Protein AF-A0A2C6LGJ3-F1 (afdb_monomer)

Foldseek 3Di:
DVVCLVVVLVLCLVVFWQKEFQQVDPPPHHDDPPYDDRHWLDWDDDQFKIKTWGMKGQRSQKDWDDKDKDKDWDDDDDPPPDDDPDPDDRPTKIKIKIKIKTWRFDMWIFMWMFTNHDPVNVPPPDGHTPDTDGRFWDDGGKMKIWIKMWIKDLDDDPVCVVVVVV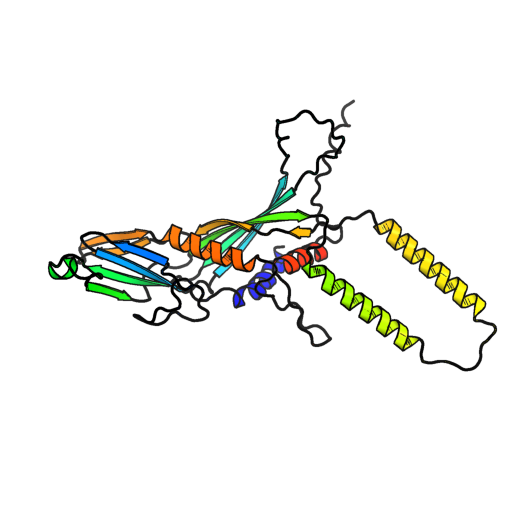VVVVVVVVVVVVVPPDDDDDPDCVVVVVVVVVVVVVVVVVVVVVVVPQRAIFTDDIATPFMFIDWTWGWDDDVVPDTDGPDTSRVSVRVRVRVSVRQQQDFPDFFGQDDPPDDRDGDTGRPRRVVSVVQCVVPVVHDDSDDPPVPPPDDDD

Organism: NCBI:txid483139

Mean predicted aligned error: 11.77 Å

pLDDT: mean 77.58, std 16.29, range [39.28, 97.62]

Structure (mmCIF, N/CA/C/O backbone):
data_AF-A0A2C6LGJ3-F1
#
_entry.id   AF-A0A2C6LGJ3-F1
#
loop_
_atom_site.group_PDB
_atom_site.id
_atom_site.type_symbol
_atom_site.label_atom_id
_atom_site.label_alt_id
_atom_site.label_comp_id
_atom_site.label_asym_id
_atom_site.label_entity_id
_atom_site.label_seq_id
_atom_site.pdbx_PDB_ins_code
_atom_site.Cartn_x
_atom_site.Cartn_y
_atom_site.Cartn_z
_atom_site.occupancy
_atom_site.B_iso_or_equiv
_atom_site.auth_seq_id
_atom_site.auth_comp_id
_atom_site.auth_asym_id
_atom_site.auth_atom_id
_atom_site.pdbx_PDB_model_num
ATOM 1 N N . ILE A 1 1 ? -9.118 -12.448 17.180 1.00 56.81 1 ILE A N 1
ATOM 2 C CA . ILE A 1 1 ? -8.925 -11.805 15.853 1.00 56.81 1 ILE A CA 1
ATOM 3 C C . ILE A 1 1 ? -8.753 -12.834 14.743 1.00 56.81 1 ILE A C 1
ATOM 5 O O . ILE A 1 1 ? -9.469 -12.711 13.763 1.00 56.81 1 ILE A O 1
ATOM 9 N N . GLN A 1 2 ? -7.929 -13.878 14.912 1.00 58.16 2 GLN A N 1
ATOM 10 C CA . GLN A 1 2 ? -7.774 -14.954 13.910 1.00 58.16 2 GLN A CA 1
ATOM 11 C C . GLN A 1 2 ? -9.106 -15.522 13.379 1.00 58.16 2 GLN A C 1
ATOM 13 O O . GLN A 1 2 ? -9.223 -15.780 12.191 1.00 58.16 2 GLN A O 1
ATOM 18 N N . HIS A 1 3 ? -10.144 -15.630 14.217 1.00 68.94 3 HIS A N 1
ATOM 19 C CA . HIS A 1 3 ? -11.462 -16.116 13.787 1.00 68.94 3 HIS A CA 1
ATOM 20 C C . HIS A 1 3 ? -12.190 -15.204 12.774 1.00 68.94 3 HIS A C 1
ATOM 22 O O . HIS A 1 3 ? -12.979 -15.691 11.975 1.00 68.94 3 HIS A O 1
ATOM 28 N N . TYR A 1 4 ? -11.905 -13.897 12.767 1.00 69.81 4 TYR A N 1
ATOM 29 C CA . TYR A 1 4 ? -12.535 -12.918 11.864 1.00 69.81 4 TYR A CA 1
ATOM 30 C C . TYR A 1 4 ? -11.705 -12.645 10.618 1.00 69.81 4 TYR A C 1
ATOM 32 O O . TYR A 1 4 ? -12.103 -11.840 9.779 1.00 69.81 4 TYR A O 1
ATOM 40 N N . TYR A 1 5 ? -10.555 -13.306 10.500 1.00 70.62 5 TYR A N 1
ATOM 41 C CA . TYR A 1 5 ? -9.647 -13.121 9.388 1.00 70.62 5 TYR A CA 1
ATOM 42 C C . TYR A 1 5 ? -10.342 -13.296 8.018 1.00 70.62 5 TYR A C 1
ATOM 44 O O . TYR A 1 5 ? -10.258 -12.375 7.203 1.00 70.62 5 TYR A O 1
ATOM 52 N N . PRO A 1 6 ? -11.133 -14.365 7.778 1.00 75.19 6 PRO A N 1
ATOM 53 C CA . PRO A 1 6 ? -11.832 -14.531 6.502 1.00 75.19 6 PRO A CA 1
ATOM 54 C C . PRO A 1 6 ? -12.851 -13.420 6.221 1.00 75.19 6 PRO A C 1
ATOM 56 O O . PRO A 1 6 ? -13.012 -13.001 5.078 1.00 75.19 6 PRO A O 1
ATOM 59 N N . THR A 1 7 ? -13.527 -12.918 7.258 1.00 76.25 7 THR A N 1
ATOM 60 C CA . THR A 1 7 ? -14.516 -11.838 7.136 1.00 76.25 7 THR A CA 1
ATOM 61 C C . THR A 1 7 ? -13.848 -10.512 6.792 1.00 76.25 7 THR A C 1
ATOM 63 O O . THR A 1 7 ? -14.307 -9.817 5.891 1.00 76.25 7 THR A O 1
ATOM 66 N N . ILE A 1 8 ? -12.744 -10.179 7.469 1.00 76.19 8 ILE A N 1
ATOM 67 C CA . ILE A 1 8 ? -11.961 -8.965 7.201 1.00 76.19 8 ILE A CA 1
ATOM 68 C C . ILE A 1 8 ? -11.386 -9.022 5.785 1.00 76.19 8 ILE A C 1
ATOM 70 O O . ILE A 1 8 ? -11.541 -8.070 5.028 1.00 76.19 8 ILE A O 1
ATOM 74 N N . SER A 1 9 ? -10.784 -10.151 5.405 1.00 77.81 9 SER A N 1
ATOM 75 C CA . SER A 1 9 ? -10.235 -10.355 4.063 1.00 77.81 9 SER A CA 1
ATOM 76 C C . SER A 1 9 ? -11.311 -10.177 2.984 1.00 77.81 9 SER A C 1
ATOM 78 O O . SER A 1 9 ? -11.149 -9.367 2.072 1.00 77.81 9 SER A O 1
ATOM 80 N N . ARG A 1 10 ? -12.481 -10.814 3.150 1.00 80.75 10 ARG A N 1
ATOM 81 C CA . ARG A 1 10 ? -13.617 -10.672 2.224 1.00 80.75 10 ARG A CA 1
ATOM 82 C C . ARG A 1 10 ? -14.138 -9.238 2.136 1.00 80.75 10 ARG A C 1
ATOM 84 O O . ARG A 1 10 ? -14.479 -8.798 1.046 1.00 80.75 10 ARG A O 1
ATOM 91 N N . ALA A 1 11 ? -14.207 -8.524 3.257 1.00 78.25 11 ALA A N 1
ATOM 92 C CA . ALA A 1 11 ? -14.681 -7.143 3.296 1.00 78.25 11 ALA A CA 1
ATOM 93 C C . ALA A 1 11 ? -13.694 -6.160 2.644 1.00 78.25 11 ALA A C 1
ATOM 95 O O . ALA A 1 11 ? -14.108 -5.189 2.013 1.00 78.25 11 ALA A O 1
ATOM 96 N N . LEU A 1 12 ? -12.389 -6.410 2.778 1.00 81.56 12 LEU A N 1
ATOM 97 C CA . LEU A 1 12 ? -11.344 -5.556 2.216 1.00 81.56 12 LEU A CA 1
ATOM 98 C C . LEU A 1 12 ? -11.078 -5.841 0.737 1.00 81.56 12 LEU A C 1
ATOM 100 O O . LEU A 1 12 ? -10.728 -4.921 0.006 1.00 81.56 12 LEU A O 1
ATOM 104 N N . HIS A 1 13 ? -11.256 -7.077 0.273 1.00 84.12 13 HIS A N 1
ATOM 105 C CA . HIS A 1 13 ? -10.888 -7.476 -1.086 1.00 84.12 13 HIS A CA 1
ATOM 106 C C . HIS A 1 13 ? -11.511 -6.603 -2.203 1.00 84.12 13 HIS A C 1
ATOM 108 O O . HIS A 1 13 ? -10.757 -6.162 -3.072 1.00 84.12 13 HIS A O 1
ATOM 114 N N . PRO A 1 14 ? -12.810 -6.222 -2.168 1.00 84.38 14 PRO A N 1
ATOM 115 C CA . PRO A 1 14 ? -13.407 -5.314 -3.159 1.00 84.38 14 PRO A CA 1
ATOM 116 C C . PRO A 1 14 ? -12.823 -3.897 -3.141 1.00 84.38 14 PRO A C 1
ATOM 118 O O . PRO A 1 14 ? -12.970 -3.135 -4.097 1.00 84.38 14 PRO A O 1
ATOM 121 N N . LEU A 1 15 ? -12.194 -3.516 -2.030 1.00 85.00 15 LEU A N 1
ATOM 122 C CA . LEU A 1 15 ? -11.598 -2.206 -1.850 1.00 85.00 15 LEU A CA 1
ATOM 123 C C . LEU A 1 15 ? -10.192 -2.146 -2.458 1.00 85.00 15 LEU A C 1
ATOM 125 O O . LEU A 1 15 ? -9.755 -1.067 -2.850 1.00 85.00 15 LEU A O 1
ATOM 129 N N . ILE A 1 16 ? -9.493 -3.268 -2.608 1.00 90.50 16 ILE A N 1
ATOM 130 C CA . ILE A 1 16 ? -8.136 -3.292 -3.157 1.00 90.50 16 ILE A CA 1
ATOM 131 C C . ILE A 1 16 ? -8.198 -3.091 -4.683 1.00 90.50 16 ILE A C 1
ATOM 133 O O . ILE A 1 16 ? -8.895 -3.834 -5.376 1.00 90.50 16 ILE A O 1
ATOM 137 N N . PRO A 1 17 ? -7.505 -2.085 -5.251 1.00 93.62 17 PRO A N 1
ATOM 138 C CA . PRO A 1 17 ? -7.504 -1.869 -6.687 1.00 93.62 17 PRO A CA 1
ATOM 139 C C . PRO A 1 17 ? -6.792 -3.024 -7.389 1.00 93.62 17 PRO A C 1
ATOM 141 O O . PRO A 1 17 ? -5.863 -3.616 -6.847 1.00 93.62 17 PRO A O 1
ATOM 144 N N . ALA A 1 18 ? -7.176 -3.303 -8.631 1.00 95.50 18 ALA A N 1
ATOM 145 C CA . ALA A 1 18 ? -6.412 -4.216 -9.472 1.00 95.50 18 ALA A CA 1
ATOM 146 C C . ALA A 1 18 ? -5.032 -3.631 -9.800 1.00 95.50 18 ALA A C 1
ATOM 148 O O . ALA A 1 18 ? -4.038 -4.355 -9.797 1.00 95.50 18 ALA A O 1
ATOM 149 N N .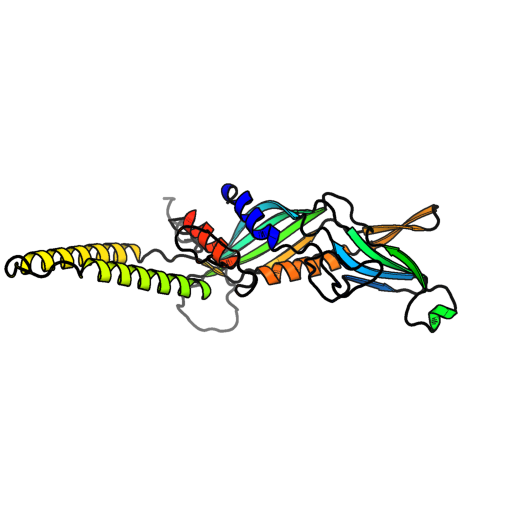 THR A 1 19 ? -4.978 -2.317 -10.043 1.00 96.31 19 THR A N 1
ATOM 150 C CA . THR A 1 19 ? -3.792 -1.631 -10.569 1.00 96.31 19 THR A CA 1
ATOM 151 C C . THR A 1 19 ? -3.508 -0.334 -9.814 1.00 96.31 19 THR A C 1
ATOM 153 O O . THR A 1 19 ? -4.434 0.397 -9.451 1.00 96.31 19 THR A O 1
ATOM 156 N N . ILE A 1 20 ? -2.230 -0.012 -9.614 1.00 95.75 20 ILE A N 1
ATOM 157 C CA . ILE A 1 20 ? -1.772 1.279 -9.079 1.00 95.75 20 ILE A CA 1
ATOM 158 C C . ILE A 1 20 ? -0.710 1.909 -9.992 1.00 95.75 20 ILE A C 1
ATOM 160 O O . ILE A 1 20 ? 0.056 1.193 -10.635 1.00 95.75 20 ILE A O 1
ATOM 164 N N . GLY A 1 21 ? -0.640 3.241 -10.025 1.00 95.56 21 GLY A N 1
ATOM 165 C CA . GLY A 1 21 ? 0.318 3.996 -10.848 1.00 95.56 21 GLY A CA 1
ATOM 166 C C . GLY A 1 21 ? -0.382 4.988 -11.768 1.00 95.56 21 GLY A C 1
ATOM 167 O O . GLY A 1 21 ? -1.341 5.631 -11.346 1.00 95.56 21 GLY A O 1
ATOM 168 N N . ASP A 1 22 ? 0.086 5.119 -13.005 1.00 96.69 22 ASP A N 1
ATOM 169 C CA . ASP A 1 22 ? -0.520 5.986 -14.012 1.00 96.69 22 ASP A CA 1
ATOM 170 C C . ASP A 1 22 ? -1.747 5.316 -14.644 1.00 96.69 22 ASP A C 1
ATOM 172 O O . ASP A 1 22 ? -1.648 4.573 -15.623 1.00 96.69 22 ASP A O 1
ATOM 176 N N . CYS A 1 23 ? -2.926 5.607 -14.091 1.00 96.50 23 CYS A N 1
ATOM 177 C CA . CYS A 1 23 ? -4.196 5.104 -14.611 1.00 96.50 23 CYS A CA 1
ATOM 178 C C . CYS A 1 23 ? -4.686 5.809 -15.880 1.00 96.50 23 CYS A C 1
ATOM 180 O O . CYS A 1 23 ? -5.723 5.425 -16.424 1.00 96.50 23 CYS A O 1
ATOM 182 N N . THR A 1 24 ? -3.983 6.850 -16.330 1.00 96.69 24 THR A N 1
ATOM 183 C CA . THR A 1 24 ? -4.296 7.585 -17.562 1.00 96.69 24 THR A CA 1
ATOM 184 C C . THR A 1 24 ? -3.513 7.066 -18.764 1.00 96.69 24 THR A C 1
ATOM 186 O O . THR A 1 24 ? -3.825 7.417 -19.903 1.00 96.69 24 THR A O 1
ATOM 189 N N . SER A 1 25 ? -2.540 6.188 -18.516 1.00 94.38 25 SER A N 1
ATOM 190 C CA . SER A 1 25 ? -1.757 5.535 -19.550 1.00 94.38 25 SER A CA 1
ATOM 191 C C . SER A 1 25 ? -2.640 4.737 -20.514 1.00 94.38 25 SER A C 1
ATOM 193 O O . SER A 1 25 ? -3.531 3.991 -20.105 1.00 94.38 25 SER A O 1
ATOM 195 N N . THR A 1 26 ? -2.380 4.892 -21.811 1.00 93.75 26 THR A N 1
ATOM 196 C CA . THR A 1 26 ? -3.063 4.159 -22.891 1.00 93.75 26 THR A CA 1
ATOM 197 C C . THR A 1 26 ? -2.134 3.203 -23.636 1.00 93.75 26 THR A C 1
ATOM 199 O O . THR A 1 26 ? -2.607 2.424 -24.458 1.00 93.75 26 THR A O 1
ATOM 202 N N . GLU A 1 27 ? -0.835 3.232 -23.329 1.00 90.06 27 GLU A N 1
ATOM 203 C CA . GLU A 1 27 ? 0.204 2.489 -24.036 1.00 90.06 27 GLU A CA 1
ATOM 204 C C . GLU A 1 27 ? 1.053 1.641 -23.072 1.00 90.06 27 GLU A C 1
ATOM 206 O O . GLU A 1 27 ? 1.392 2.111 -21.980 1.00 90.06 27 GLU A O 1
ATOM 211 N N . PRO A 1 28 ? 1.455 0.423 -23.479 1.00 90.38 28 PRO A N 1
ATOM 212 C CA . PRO A 1 28 ? 1.074 -0.246 -24.727 1.00 90.38 28 PRO A CA 1
ATOM 213 C C . PRO A 1 28 ? -0.361 -0.798 -24.659 1.00 90.38 28 PRO A C 1
ATOM 215 O O . PRO A 1 28 ? -0.979 -1.041 -25.690 1.00 90.38 28 PRO A O 1
ATOM 218 N N . GLU A 1 29 ? -0.911 -0.923 -23.449 1.00 95.31 29 GLU A N 1
ATOM 219 C CA . GLU A 1 29 ? -2.305 -1.259 -23.170 1.00 95.31 29 GLU A CA 1
ATOM 220 C C . GLU A 1 29 ? -2.785 -0.452 -21.949 1.00 95.31 29 GLU A C 1
ATOM 222 O O . GLU A 1 29 ? -1.974 -0.102 -21.082 1.00 95.31 29 GLU A O 1
ATOM 227 N N . PRO A 1 30 ? -4.091 -0.149 -21.841 1.00 96.44 30 PRO A N 1
ATOM 228 C CA . PRO A 1 30 ? -4.624 0.564 -20.688 1.00 96.44 30 PRO A CA 1
ATOM 229 C C . PRO A 1 30 ? -4.577 -0.298 -19.410 1.00 96.44 30 PRO A C 1
ATOM 231 O O . PRO A 1 30 ? -4.805 -1.509 -19.470 1.00 96.44 30 PRO A O 1
ATOM 234 N N . PRO A 1 31 ? -4.362 0.314 -18.232 1.00 96.81 31 PRO A N 1
ATOM 235 C CA . PRO A 1 31 ? -4.269 -0.409 -16.970 1.00 96.81 31 PRO A CA 1
ATOM 236 C C . PRO A 1 31 ? -5.587 -1.113 -16.599 1.00 96.81 31 PRO A C 1
ATOM 238 O O . PRO A 1 31 ? -6.662 -0.502 -16.697 1.00 96.81 31 PRO A O 1
ATOM 241 N N . PRO A 1 32 ? -5.539 -2.362 -16.091 1.00 96.06 32 PRO A N 1
ATOM 242 C CA . PRO A 1 32 ? -6.727 -3.068 -15.618 1.00 96.06 32 PRO A CA 1
ATOM 243 C C . PRO A 1 32 ? -7.467 -2.303 -14.513 1.00 96.06 32 PRO A C 1
ATOM 245 O O . PRO A 1 32 ? -6.855 -1.748 -13.596 1.00 96.06 32 PRO A O 1
ATOM 248 N N . LYS A 1 33 ? -8.803 -2.291 -14.578 1.00 95.44 33 LYS A N 1
ATOM 249 C CA . LYS A 1 33 ? -9.670 -1.638 -13.584 1.00 95.44 33 LYS A CA 1
ATOM 250 C C . LYS A 1 33 ? -10.049 -2.604 -12.446 1.00 95.44 33 LYS A C 1
ATOM 252 O O . LYS A 1 33 ? -10.174 -3.796 -12.709 1.00 95.44 33 LYS A O 1
ATOM 257 N N . PRO A 1 34 ? -10.325 -2.109 -11.222 1.00 94.62 34 PRO A N 1
ATOM 258 C CA . PRO A 1 34 ? -10.205 -0.715 -10.782 1.00 94.62 34 PRO A CA 1
ATOM 259 C C . PRO A 1 34 ? -8.737 -0.278 -10.651 1.00 94.62 34 PRO A C 1
ATOM 261 O O . PRO A 1 34 ? -7.929 -0.986 -10.060 1.00 94.62 34 PRO A O 1
ATOM 264 N N . CYS A 1 35 ? -8.405 0.896 -11.195 1.00 95.19 35 CYS A N 1
ATOM 265 C CA . CYS A 1 35 ? -7.057 1.466 -11.160 1.00 95.19 35 CYS A CA 1
ATOM 266 C C . CYS A 1 35 ? -7.021 2.699 -10.245 1.00 95.19 35 CYS A C 1
ATOM 268 O O . CYS A 1 35 ? -7.977 3.483 -10.235 1.00 95.19 35 CYS A O 1
ATOM 270 N N . LYS A 1 36 ? -5.938 2.880 -9.477 1.00 94.62 36 LYS A N 1
ATOM 271 C CA . LYS A 1 36 ? -5.740 4.049 -8.608 1.00 94.62 36 LYS A CA 1
ATOM 272 C C . LYS A 1 36 ? -4.391 4.753 -8.827 1.00 94.62 36 LYS A C 1
ATOM 274 O O . LYS A 1 36 ? -3.334 4.150 -8.676 1.00 94.62 36 LYS A O 1
ATOM 279 N N . GLY A 1 37 ? -4.454 6.064 -9.060 1.00 93.81 37 GLY A N 1
ATOM 280 C CA . GLY A 1 37 ? -3.293 6.944 -9.234 1.00 93.81 37 GLY A CA 1
ATOM 281 C C . GLY A 1 37 ? -3.287 7.609 -10.612 1.00 93.81 37 GLY A C 1
ATOM 282 O O . GLY A 1 37 ? -4.017 7.186 -11.501 1.00 93.81 37 GLY A O 1
ATOM 283 N N . ASN A 1 38 ? -2.487 8.663 -10.773 1.00 94.44 38 ASN A N 1
ATOM 284 C CA . ASN A 1 38 ? -2.350 9.398 -12.040 1.00 94.44 38 ASN A CA 1
ATOM 285 C C . ASN A 1 38 ? -0.880 9.625 -12.432 1.00 94.44 38 ASN A C 1
ATOM 287 O O . ASN A 1 38 ? -0.607 10.281 -13.428 1.00 94.44 38 ASN A O 1
ATOM 291 N N . ASP A 1 39 ? 0.056 9.115 -11.632 1.00 94.81 39 ASP A N 1
ATOM 292 C CA . ASP A 1 39 ? 1.487 9.375 -11.781 1.00 94.81 39 ASP A CA 1
ATOM 293 C C . ASP A 1 39 ? 2.205 8.061 -12.048 1.00 94.81 39 ASP A C 1
ATOM 295 O O . ASP A 1 39 ? 1.855 7.032 -11.458 1.00 94.81 39 ASP A O 1
ATOM 299 N N . ILE A 1 40 ? 3.234 8.116 -12.891 1.00 94.88 40 ILE A N 1
ATOM 300 C CA . ILE A 1 40 ? 4.122 6.982 -13.144 1.00 94.88 40 ILE A CA 1
ATOM 301 C C . ILE A 1 40 ? 4.772 6.493 -11.843 1.00 94.88 40 ILE A C 1
ATOM 303 O O . ILE A 1 40 ? 5.100 7.283 -10.957 1.00 94.88 40 ILE A O 1
ATOM 307 N N . LEU A 1 41 ? 4.976 5.181 -11.730 1.00 94.00 41 LEU A N 1
ATOM 308 C CA . LEU A 1 41 ? 5.578 4.570 -10.542 1.00 94.00 41 LEU A CA 1
ATOM 309 C C . LEU A 1 41 ? 7.068 4.882 -10.437 1.00 94.00 41 LEU A C 1
ATOM 311 O O . LEU A 1 41 ? 7.588 5.149 -9.355 1.00 94.00 41 LEU A O 1
ATOM 315 N N . TYR A 1 42 ? 7.768 4.815 -11.563 1.00 94.69 42 TYR A N 1
ATOM 316 C CA . TYR A 1 42 ? 9.212 4.965 -11.593 1.00 94.69 42 TYR A CA 1
ATOM 317 C C . TYR A 1 42 ? 9.656 5.540 -12.928 1.00 94.69 42 TYR A C 1
ATOM 319 O O . TYR A 1 42 ? 9.152 5.156 -13.983 1.00 94.69 42 TYR A O 1
ATOM 327 N N . HIS A 1 43 ? 10.640 6.429 -12.875 1.00 94.25 43 HIS A N 1
ATOM 328 C CA . HIS A 1 43 ? 11.305 6.947 -14.054 1.00 94.25 43 HIS A CA 1
ATOM 329 C C . HIS A 1 43 ? 12.785 7.123 -13.770 1.00 94.25 43 HIS A C 1
ATOM 331 O O . HIS A 1 43 ? 13.177 7.777 -12.803 1.00 94.25 43 HIS A O 1
ATOM 337 N N . TYR A 1 44 ? 13.600 6.561 -14.645 1.00 91.94 44 TYR A N 1
ATOM 338 C CA . TYR A 1 44 ? 15.036 6.728 -14.628 1.00 91.94 44 TYR A CA 1
ATOM 339 C C . TYR A 1 44 ? 15.529 6.978 -16.041 1.00 91.94 44 TYR A C 1
ATOM 341 O O . TYR A 1 44 ? 15.105 6.324 -16.989 1.00 91.94 44 TYR A O 1
ATOM 349 N N . ARG A 1 45 ? 16.457 7.917 -16.182 1.00 90.12 45 ARG A N 1
ATOM 350 C CA . ARG A 1 45 ? 17.071 8.242 -17.462 1.00 90.12 45 ARG A CA 1
ATOM 351 C C . ARG A 1 45 ? 18.543 8.531 -17.261 1.00 90.12 45 ARG A C 1
ATOM 353 O O . ARG A 1 45 ? 18.921 9.294 -16.375 1.00 90.12 45 ARG A O 1
ATOM 360 N N . ASN A 1 46 ? 19.365 7.954 -18.123 1.00 87.38 46 ASN A N 1
ATOM 361 C CA . ASN A 1 46 ? 20.766 8.314 -18.262 1.00 87.38 46 ASN A CA 1
ATOM 362 C C . ASN A 1 46 ? 21.107 8.534 -19.744 1.00 87.38 46 ASN A C 1
ATOM 364 O O . ASN A 1 46 ? 20.226 8.663 -20.591 1.00 87.38 46 ASN A O 1
ATOM 368 N N . PHE A 1 47 ? 22.400 8.627 -20.055 1.00 84.75 47 PHE A N 1
ATOM 369 C CA . PHE A 1 47 ? 22.866 8.860 -21.422 1.00 84.75 47 PHE A CA 1
ATOM 370 C C . PHE A 1 47 ? 22.593 7.686 -22.379 1.00 84.75 47 PHE A C 1
ATOM 372 O O . PHE A 1 47 ? 22.516 7.875 -23.587 1.00 84.75 47 PHE A O 1
ATOM 379 N N . TYR A 1 48 ? 22.454 6.470 -21.856 1.00 85.56 48 TYR A N 1
ATOM 380 C CA . TYR A 1 48 ? 22.346 5.245 -22.644 1.00 85.56 48 TYR A CA 1
ATOM 381 C C . TYR A 1 48 ? 20.901 4.781 -22.800 1.00 85.56 48 TYR A C 1
ATOM 383 O O . TYR A 1 48 ? 20.519 4.326 -23.879 1.00 85.56 48 TYR A O 1
ATOM 391 N N . TYR A 1 49 ? 20.100 4.897 -21.742 1.00 87.94 49 TYR A N 1
ATOM 392 C CA . TYR A 1 49 ? 18.736 4.393 -21.715 1.00 87.94 49 TYR A CA 1
ATOM 393 C C . TYR A 1 49 ? 17.812 5.203 -20.799 1.00 87.94 49 TYR A C 1
ATOM 395 O O . TYR A 1 49 ? 18.237 5.966 -19.927 1.00 87.94 49 TYR A O 1
ATOM 403 N N . GLU A 1 50 ? 16.522 4.986 -21.010 1.00 91.25 50 GLU A N 1
ATOM 404 C CA . GLU A 1 50 ? 15.407 5.497 -20.224 1.00 91.25 50 GLU A CA 1
ATOM 405 C C . GLU A 1 50 ? 14.553 4.301 -19.790 1.00 91.25 50 GLU A C 1
ATOM 407 O O . GLU A 1 50 ? 14.248 3.445 -20.611 1.00 91.25 50 GLU A O 1
ATOM 412 N N . ALA A 1 51 ? 14.172 4.219 -18.520 1.00 92.06 51 ALA A N 1
ATOM 413 C CA . ALA A 1 51 ? 13.282 3.196 -17.984 1.00 92.06 51 ALA A CA 1
ATOM 414 C C . ALA A 1 51 ? 12.108 3.883 -17.281 1.00 92.06 51 ALA A C 1
ATOM 416 O O . ALA A 1 51 ? 12.307 4.658 -16.347 1.00 92.06 51 ALA A O 1
ATOM 417 N N . THR A 1 52 ? 10.887 3.606 -17.731 1.00 94.31 52 THR A N 1
ATOM 418 C CA . THR A 1 52 ? 9.658 4.198 -17.193 1.00 94.31 52 THR A CA 1
ATOM 419 C C . THR A 1 52 ? 8.676 3.100 -16.822 1.00 94.31 52 THR A C 1
ATOM 421 O O . THR A 1 52 ? 8.107 2.454 -17.701 1.00 94.31 52 THR A O 1
ATOM 424 N N . ALA A 1 53 ? 8.457 2.901 -15.524 1.00 94.94 53 ALA A N 1
ATOM 425 C CA . ALA A 1 53 ? 7.410 2.025 -15.020 1.00 94.94 53 ALA A CA 1
ATOM 426 C C . ALA A 1 53 ? 6.132 2.844 -14.817 1.00 94.94 53 ALA A C 1
ATOM 428 O O . ALA A 1 53 ? 6.089 3.755 -13.987 1.00 94.94 53 ALA A O 1
ATOM 429 N N . ARG A 1 54 ? 5.096 2.540 -15.597 1.00 95.94 54 ARG A N 1
ATOM 430 C CA . ARG A 1 54 ? 3.860 3.332 -15.631 1.00 95.94 54 ARG A CA 1
ATOM 431 C C . ARG A 1 54 ? 2.926 2.939 -14.498 1.00 95.94 54 ARG A C 1
ATOM 433 O O . ARG A 1 54 ? 2.528 3.779 -13.698 1.00 95.94 54 ARG A O 1
ATOM 440 N N . TRP A 1 55 ? 2.613 1.654 -14.412 1.00 96.69 55 TRP A N 1
ATOM 441 C CA . TRP A 1 55 ? 1.681 1.091 -13.444 1.00 96.69 55 TRP A CA 1
ATOM 442 C C . TRP A 1 55 ? 2.026 -0.370 -13.152 1.00 96.69 55 TRP A C 1
ATOM 444 O O . TRP A 1 55 ? 2.738 -1.011 -13.924 1.00 96.69 55 TRP A O 1
ATOM 454 N N . ILE A 1 56 ? 1.519 -0.887 -12.033 1.00 95.75 56 ILE A N 1
ATOM 455 C CA . ILE A 1 56 ? 1.658 -2.281 -11.600 1.00 95.75 56 ILE A CA 1
ATOM 456 C C . ILE A 1 56 ? 0.270 -2.843 -11.294 1.00 95.75 56 ILE A C 1
ATOM 458 O O . ILE A 1 56 ? -0.546 -2.178 -10.651 1.00 95.75 56 ILE A O 1
ATOM 462 N N . THR A 1 57 ? -0.011 -4.044 -11.786 1.00 96.12 57 THR A N 1
ATOM 463 C CA . THR A 1 57 ? -1.293 -4.740 -11.645 1.00 96.12 57 THR A CA 1
ATOM 464 C C . THR A 1 57 ? -1.133 -6.059 -10.893 1.00 96.12 57 THR A C 1
ATOM 466 O O . THR A 1 57 ? -0.018 -6.548 -10.722 1.00 96.12 57 THR A O 1
ATOM 469 N N . GLY A 1 58 ? -2.252 -6.619 -10.433 1.00 94.75 58 GLY A N 1
ATOM 470 C CA . GLY A 1 58 ? -2.298 -7.808 -9.579 1.00 94.75 58 GLY A CA 1
ATOM 471 C C . GLY A 1 58 ? -2.372 -7.487 -8.086 1.00 94.75 58 GLY A C 1
ATOM 472 O O . GLY A 1 58 ? -2.424 -8.396 -7.265 1.00 94.75 58 GLY A O 1
ATOM 473 N N . VAL A 1 59 ? -2.459 -6.206 -7.709 1.00 94.00 59 VAL A N 1
ATOM 474 C CA . VAL A 1 59 ? -2.559 -5.774 -6.302 1.00 94.00 59 VAL A CA 1
ATOM 475 C C . VAL A 1 59 ? -3.826 -6.328 -5.640 1.00 94.00 59 VAL A C 1
ATOM 477 O O . VAL A 1 59 ? -3.815 -6.667 -4.464 1.00 94.00 59 VAL A O 1
ATOM 480 N N . ASN A 1 60 ? -4.910 -6.518 -6.390 1.00 94.12 60 ASN A N 1
ATOM 481 C CA . ASN A 1 60 ? -6.126 -7.159 -5.889 1.00 94.12 60 ASN A CA 1
ATOM 482 C C . ASN A 1 60 ? -5.935 -8.637 -5.518 1.00 94.12 60 ASN A C 1
ATOM 484 O O . ASN A 1 60 ? -6.746 -9.152 -4.763 1.00 94.12 60 ASN A O 1
ATOM 488 N N . THR A 1 61 ? -4.873 -9.305 -5.977 1.00 94.06 61 THR A N 1
ATOM 489 C CA . THR A 1 61 ? -4.530 -10.686 -5.581 1.00 94.06 61 THR A CA 1
ATOM 490 C C . THR A 1 61 ? -3.822 -10.766 -4.224 1.00 94.06 61 THR A C 1
ATOM 492 O O . THR A 1 61 ? -3.193 -11.771 -3.902 1.00 94.06 61 THR A O 1
ATOM 495 N N . THR A 1 62 ? -3.891 -9.686 -3.443 1.00 92.56 62 THR A N 1
ATOM 496 C CA . THR A 1 62 ? -3.356 -9.626 -2.087 1.00 92.56 62 THR A CA 1
ATOM 497 C C . THR A 1 62 ? -4.150 -10.545 -1.164 1.00 92.56 62 THR A C 1
ATOM 499 O O . THR A 1 62 ? -5.355 -10.369 -0.982 1.00 92.56 62 THR A O 1
ATOM 502 N N . GLU A 1 63 ? -3.446 -11.458 -0.514 1.00 92.06 63 GLU A N 1
ATOM 503 C CA . GLU A 1 63 ? -3.925 -12.274 0.589 1.00 92.06 63 GLU A CA 1
ATOM 504 C C . GLU A 1 63 ? -3.166 -11.869 1.852 1.00 92.06 63 GLU A C 1
ATOM 506 O O . GLU A 1 63 ? -1.951 -11.689 1.851 1.00 92.06 63 GLU A O 1
ATOM 511 N N . ILE A 1 64 ? -3.884 -11.670 2.950 1.00 90.56 64 ILE A N 1
ATOM 512 C CA . ILE A 1 64 ? -3.253 -11.403 4.244 1.00 90.56 64 ILE A CA 1
ATOM 513 C C . ILE A 1 64 ? -2.941 -12.768 4.890 1.00 90.56 64 ILE A C 1
ATOM 515 O O . ILE A 1 64 ? -3.772 -13.666 4.900 1.00 90.56 64 ILE A O 1
ATOM 519 N N . ASP A 1 65 ? -1.764 -12.957 5.456 1.00 91.00 65 ASP A N 1
ATOM 520 C CA . ASP A 1 65 ? -1.390 -14.225 6.094 1.00 91.00 65 ASP A CA 1
ATOM 521 C C . ASP A 1 65 ? -1.583 -14.147 7.605 1.00 91.00 65 ASP A C 1
ATOM 523 O O . ASP A 1 65 ? -2.098 -15.066 8.249 1.00 91.00 65 ASP A O 1
ATOM 527 N N . SER A 1 66 ? -1.184 -13.019 8.193 1.00 89.31 66 SER A N 1
ATOM 528 C CA . SER A 1 66 ? -1.292 -12.808 9.627 1.00 89.31 66 SER A CA 1
ATOM 529 C C . SER A 1 66 ? -1.496 -11.345 9.995 1.00 89.31 66 SER A C 1
ATOM 531 O O . SER A 1 66 ? -1.122 -10.417 9.279 1.00 89.31 66 SER A O 1
ATOM 533 N N . ILE A 1 67 ? -2.125 -11.154 11.154 1.00 88.50 67 ILE A N 1
ATOM 534 C CA . ILE A 1 67 ? -2.262 -9.858 11.810 1.00 88.50 67 ILE A CA 1
ATOM 535 C C . ILE A 1 67 ? -1.828 -10.048 13.260 1.00 88.50 67 ILE A C 1
ATOM 537 O O . ILE A 1 67 ? -2.485 -10.767 14.021 1.00 88.50 67 ILE A O 1
ATOM 541 N N . HIS A 1 68 ? -0.733 -9.400 13.639 1.00 88.75 68 HIS A N 1
ATOM 542 C CA . HIS A 1 68 ? -0.215 -9.380 15.000 1.00 88.75 68 HIS A CA 1
ATOM 543 C C . HIS A 1 68 ? -0.505 -8.025 15.631 1.00 88.75 68 HIS A C 1
ATOM 545 O O . HIS A 1 68 ? -0.238 -6.988 15.037 1.00 88.75 68 HIS A O 1
ATOM 551 N N . LEU A 1 69 ? -1.078 -8.028 16.835 1.00 85.75 69 LEU A N 1
ATOM 552 C CA . LEU A 1 69 ? -1.307 -6.803 17.592 1.00 85.75 69 LEU A CA 1
ATOM 553 C C . LEU A 1 69 ? -0.313 -6.718 18.740 1.00 85.75 69 LEU A C 1
ATOM 555 O O . LEU A 1 69 ? -0.292 -7.589 19.610 1.00 85.75 69 LEU A O 1
ATOM 559 N N . GLU A 1 70 ? 0.440 -5.631 18.774 1.00 86.31 70 GLU A N 1
ATOM 560 C CA . GLU A 1 70 ? 1.316 -5.269 19.872 1.00 86.31 70 GLU A CA 1
ATOM 561 C C . GLU A 1 70 ? 0.818 -3.987 20.537 1.00 86.31 70 GLU A C 1
ATOM 563 O O . GLU A 1 70 ? 0.386 -3.023 19.901 1.00 86.31 70 GLU A O 1
ATOM 568 N N . ARG A 1 71 ? 0.875 -3.972 21.865 1.00 85.56 71 ARG A N 1
ATOM 569 C CA . ARG A 1 71 ? 0.566 -2.792 22.658 1.00 85.56 71 ARG A CA 1
ATOM 570 C C . ARG A 1 71 ? 1.866 -2.101 23.043 1.00 85.56 71 ARG A C 1
ATOM 572 O O . ARG A 1 71 ? 2.659 -2.671 23.782 1.00 85.56 71 ARG A O 1
ATOM 579 N N . GLN A 1 72 ? 2.011 -0.840 22.655 1.00 84.19 72 GLN A N 1
ATOM 580 C CA . GLN A 1 72 ? 3.142 -0.007 23.040 1.00 84.19 72 GLN A CA 1
ATOM 581 C C . GLN A 1 72 ? 2.692 1.101 23.997 1.00 84.19 72 GLN A C 1
ATOM 583 O O . GLN A 1 72 ? 1.841 1.938 23.682 1.00 84.19 72 GLN A O 1
ATOM 588 N N . ILE A 1 73 ? 3.273 1.109 25.195 1.00 80.62 73 ILE A N 1
ATOM 589 C CA . ILE A 1 73 ? 3.055 2.163 26.182 1.00 80.62 73 ILE A CA 1
ATOM 590 C C . ILE A 1 73 ? 4.034 3.294 25.878 1.00 80.62 73 ILE A C 1
ATOM 592 O O . ILE A 1 73 ? 5.242 3.111 26.009 1.00 80.62 73 ILE A O 1
ATOM 596 N N . LEU A 1 74 ? 3.526 4.467 25.494 1.00 74.00 74 LEU A N 1
ATOM 597 C CA . LEU A 1 74 ? 4.362 5.656 25.419 1.00 74.00 74 LEU A CA 1
ATOM 598 C C . LEU A 1 74 ? 4.357 6.360 26.772 1.00 74.00 74 LEU A C 1
ATOM 600 O O . LEU A 1 74 ? 3.364 6.966 27.181 1.00 74.00 74 LEU A O 1
ATOM 604 N N . SER A 1 75 ? 5.488 6.295 27.465 1.00 69.44 75 SER A N 1
ATOM 605 C CA . SER A 1 75 ? 5.802 7.273 28.498 1.00 69.44 75 SER A CA 1
ATOM 606 C C . SER A 1 75 ? 6.083 8.608 27.812 1.00 69.44 75 SER A C 1
ATOM 608 O O . SER A 1 75 ? 6.981 8.688 26.975 1.00 69.44 75 SER A O 1
ATOM 610 N N . TYR A 1 76 ? 5.321 9.648 28.145 1.00 64.69 76 TYR A N 1
ATOM 611 C CA . TYR A 1 76 ? 5.724 11.010 27.806 1.00 64.69 76 TYR A CA 1
ATOM 612 C C . TYR A 1 76 ? 7.072 11.287 28.481 1.00 64.69 76 TYR A C 1
ATOM 614 O O . TYR A 1 76 ? 7.183 11.124 29.697 1.00 64.69 76 TYR A O 1
ATOM 622 N N . GLN A 1 77 ? 8.082 11.687 27.705 1.00 57.62 77 GLN A N 1
ATOM 623 C CA . GLN A 1 77 ? 9.163 12.489 28.264 1.00 57.62 77 GLN A CA 1
ATOM 624 C C . GLN A 1 77 ? 8.536 13.841 28.590 1.00 57.62 77 GLN A C 1
ATOM 626 O O . GLN A 1 77 ? 7.896 14.449 27.733 1.00 57.62 77 GLN A O 1
ATOM 631 N N . GLU A 1 78 ? 8.611 14.240 29.855 1.00 60.75 78 GLU A N 1
ATOM 632 C CA . GLU A 1 78 ? 8.295 15.608 30.245 1.00 60.75 78 GLU A CA 1
ATOM 633 C C . GLU A 1 78 ? 9.249 16.502 29.445 1.00 60.75 78 GLU A C 1
ATOM 635 O O . GLU A 1 78 ? 10.465 16.348 29.564 1.00 60.75 78 GLU A O 1
ATOM 640 N N . ASP A 1 79 ? 8.710 17.352 28.566 1.00 52.72 79 ASP A N 1
ATOM 641 C CA . ASP A 1 79 ? 9.503 18.393 27.919 1.00 52.72 79 ASP A CA 1
ATOM 642 C C . ASP A 1 79 ? 10.146 19.207 29.055 1.00 52.72 79 ASP A C 1
ATOM 644 O O . ASP A 1 79 ? 9.442 19.809 29.867 1.00 52.72 79 ASP A O 1
ATOM 648 N N . GLU A 1 80 ? 11.477 19.155 29.172 1.00 64.06 80 GLU A N 1
ATOM 649 C CA . GLU A 1 80 ? 12.237 19.713 30.306 1.00 64.06 80 GLU A CA 1
ATOM 650 C C . GLU A 1 80 ? 12.131 21.248 30.425 1.00 64.06 80 GLU A C 1
ATOM 652 O O . GLU A 1 80 ? 12.597 21.840 31.401 1.00 64.06 80 GLU A O 1
ATOM 657 N N . ASP A 1 81 ? 11.460 21.909 29.485 1.00 59.00 81 ASP A N 1
ATOM 658 C CA . ASP A 1 81 ? 11.308 23.354 29.461 1.00 59.00 81 ASP A CA 1
ATOM 659 C C . ASP A 1 81 ? 10.044 23.817 30.199 1.00 59.00 81 ASP A C 1
ATOM 661 O O . ASP A 1 81 ? 8.999 24.110 29.619 1.00 59.00 81 ASP A O 1
ATOM 665 N N . GLY A 1 82 ? 10.188 23.991 31.515 1.00 55.66 82 GLY A N 1
ATOM 666 C CA . GLY A 1 82 ? 9.535 25.116 32.190 1.00 55.66 82 GLY A CA 1
ATOM 667 C C . GLY A 1 82 ? 8.599 24.783 33.349 1.00 55.66 82 GLY A C 1
ATOM 668 O O . GLY A 1 82 ? 7.396 24.992 33.252 1.00 55.66 82 GLY A O 1
ATOM 669 N N . GLY A 1 83 ? 9.170 24.382 34.490 1.00 52.53 83 GLY A N 1
ATOM 670 C CA . GLY A 1 83 ? 8.949 24.998 35.817 1.00 52.53 83 GLY A CA 1
ATOM 671 C C . GLY A 1 83 ? 7.531 25.200 36.387 1.00 52.53 83 GLY A C 1
ATOM 672 O O . GLY A 1 83 ? 7.397 25.849 37.425 1.00 52.53 83 GLY A O 1
ATOM 673 N N . GLY A 1 84 ? 6.476 24.684 35.765 1.00 57.62 84 GLY A N 1
ATOM 674 C CA . GLY A 1 84 ? 5.097 24.847 36.211 1.00 57.62 84 GLY A CA 1
ATOM 675 C C . GLY A 1 84 ? 4.604 23.616 36.960 1.00 57.62 84 GLY A C 1
ATOM 676 O O . GLY A 1 84 ? 4.341 22.587 36.345 1.00 57.62 84 GLY A O 1
ATOM 677 N N . ARG A 1 85 ? 4.423 23.727 38.283 1.00 55.12 85 ARG A N 1
ATOM 678 C CA . ARG A 1 85 ? 3.681 22.758 39.112 1.00 55.12 85 ARG A CA 1
ATOM 679 C C . ARG A 1 85 ? 2.250 22.601 38.577 1.00 55.12 85 ARG A C 1
ATOM 681 O O . ARG A 1 85 ? 1.340 23.289 39.027 1.00 55.12 85 ARG A O 1
ATOM 688 N N . SER A 1 86 ? 2.051 21.698 37.626 1.00 52.91 86 SER A N 1
ATOM 689 C CA . SER A 1 86 ? 0.728 21.189 37.282 1.00 52.91 86 SER A CA 1
ATOM 690 C C . SER A 1 86 ? 0.577 19.815 37.923 1.00 52.91 86 SER A C 1
ATOM 692 O O . SER A 1 86 ? 1.196 18.853 37.483 1.00 52.91 86 SER A O 1
ATOM 694 N N . GLU A 1 87 ? -0.281 19.707 38.942 1.00 57.41 87 GLU A N 1
ATOM 695 C CA . GLU A 1 87 ? -0.830 18.438 39.463 1.00 57.41 87 GLU A CA 1
ATOM 696 C C . GLU A 1 87 ? -1.812 17.795 38.454 1.00 57.41 87 GLU A C 1
ATOM 698 O O . GLU A 1 87 ? -2.864 17.264 38.805 1.00 57.41 87 GLU A O 1
ATOM 703 N N . GLY A 1 88 ? -1.494 17.881 37.161 1.00 47.88 88 GLY A N 1
ATOM 704 C CA . GLY A 1 88 ? -2.277 17.312 36.075 1.00 47.88 88 GLY A CA 1
ATOM 705 C C . GLY A 1 88 ? -1.802 15.895 35.810 1.00 47.88 88 GLY A C 1
ATOM 706 O O . GLY A 1 88 ? -0.671 15.698 35.376 1.00 47.88 88 GLY A O 1
ATOM 707 N N . GLY A 1 89 ? -2.657 14.913 36.098 1.00 55.50 89 GLY A N 1
ATOM 708 C CA . GLY A 1 89 ? -2.374 13.493 35.910 1.00 55.50 89 GLY A CA 1
ATOM 709 C C . GLY A 1 89 ? -1.693 13.194 34.572 1.00 55.50 89 GLY A C 1
ATOM 710 O O . GLY A 1 89 ? -2.126 13.651 33.513 1.00 55.50 89 GLY A O 1
ATOM 711 N N . ARG A 1 90 ? -0.608 12.417 34.632 1.00 56.28 90 ARG A N 1
ATOM 712 C CA . ARG A 1 90 ? 0.122 11.941 33.456 1.00 56.28 90 ARG A CA 1
ATOM 713 C C . ARG A 1 90 ? -0.814 11.075 32.613 1.00 56.28 90 ARG A C 1
ATOM 715 O O . ARG A 1 90 ? -1.032 9.906 32.920 1.00 56.28 90 ARG A O 1
ATOM 722 N N . ASN A 1 91 ? -1.366 11.648 31.548 1.00 59.69 91 ASN A N 1
ATOM 723 C CA . ASN A 1 91 ? -2.138 10.904 30.559 1.00 59.69 91 ASN A CA 1
ATOM 724 C C . ASN A 1 91 ? -1.178 10.038 29.738 1.00 59.69 91 ASN A C 1
ATOM 726 O O . ASN A 1 91 ? -0.627 10.470 28.725 1.00 59.69 91 ASN A O 1
ATOM 730 N N . GLN A 1 92 ? -0.951 8.812 30.202 1.00 66.94 92 GLN A N 1
ATOM 731 C CA . GLN A 1 92 ? -0.198 7.813 29.461 1.00 66.94 92 GLN A CA 1
ATOM 732 C C . GLN A 1 92 ? -0.959 7.474 28.177 1.00 66.94 92 GLN A C 1
ATOM 734 O O . GLN A 1 92 ? -2.083 6.974 28.221 1.00 66.94 92 GLN A O 1
ATOM 739 N N . ARG A 1 93 ? -0.359 7.769 27.021 1.00 72.81 93 ARG A N 1
ATOM 740 C CA . ARG A 1 93 ? -0.950 7.415 25.729 1.00 72.81 93 ARG A CA 1
ATOM 741 C C . ARG A 1 93 ? -0.506 6.014 25.361 1.00 72.81 93 ARG A C 1
ATOM 743 O O . ARG A 1 93 ? 0.687 5.727 25.275 1.00 72.81 93 ARG A O 1
ATOM 750 N N . VAL A 1 94 ? -1.474 5.145 25.118 1.00 83.06 94 VAL A N 1
ATOM 751 C CA . VAL A 1 94 ? -1.201 3.810 24.599 1.00 83.06 94 VAL A CA 1
ATOM 752 C C . VAL A 1 94 ? -1.404 3.807 23.100 1.00 83.06 94 VAL A C 1
ATOM 754 O O . VAL A 1 94 ? -2.423 4.268 22.580 1.00 83.06 94 VAL A O 1
ATOM 757 N N . LYS A 1 95 ? -0.385 3.298 22.417 1.00 88.38 95 LYS A N 1
ATOM 758 C CA . LYS A 1 95 ? -0.416 3.024 20.995 1.00 88.38 95 LYS A CA 1
ATOM 759 C C . LYS A 1 95 ? -0.622 1.533 20.797 1.00 88.38 95 LYS A C 1
ATOM 761 O O . LYS A 1 95 ? -0.053 0.712 21.515 1.00 88.38 95 LYS A O 1
ATOM 766 N N . VAL A 1 96 ? -1.448 1.196 19.824 1.00 89.62 96 VAL A N 1
ATOM 767 C CA . VAL A 1 96 ? -1.600 -0.175 19.345 1.00 89.62 96 VAL A CA 1
ATOM 768 C C . VAL A 1 96 ? -0.929 -0.232 17.988 1.00 89.62 96 VAL A C 1
ATOM 770 O O . VAL A 1 96 ? -1.224 0.590 17.125 1.00 89.62 9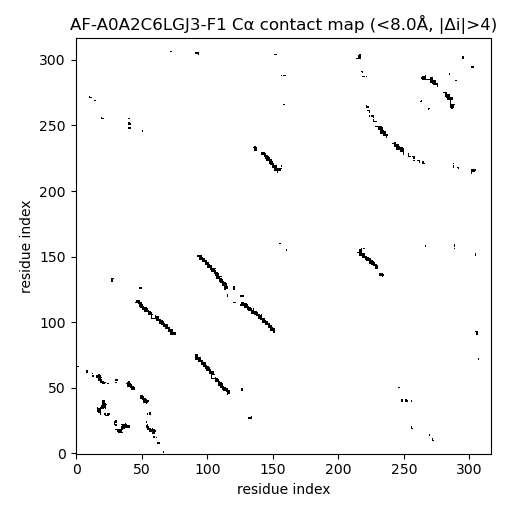6 VAL A O 1
ATOM 773 N N . ILE A 1 97 ? 0.004 -1.157 17.826 1.00 91.69 97 ILE A N 1
ATOM 774 C CA . ILE A 1 97 ? 0.673 -1.433 16.562 1.00 91.69 97 ILE A CA 1
ATOM 775 C C . ILE A 1 97 ? 0.087 -2.739 16.042 1.00 91.69 97 ILE A C 1
ATOM 777 O O . ILE A 1 97 ? 0.071 -3.745 16.745 1.00 91.69 97 ILE A O 1
ATOM 781 N N . ALA A 1 98 ? -0.439 -2.705 14.828 1.00 91.69 98 ALA A N 1
ATOM 782 C CA . ALA A 1 98 ? -0.874 -3.870 14.090 1.00 91.69 98 ALA A CA 1
ATOM 783 C C . ALA A 1 98 ? 0.149 -4.152 12.991 1.00 91.69 98 ALA A C 1
ATOM 785 O O . ALA A 1 98 ? 0.313 -3.344 12.081 1.00 91.69 98 ALA A O 1
ATOM 786 N N . GLU A 1 99 ? 0.831 -5.284 13.082 1.00 94.56 99 GLU A N 1
ATOM 787 C CA . GLU A 1 99 ? 1.679 -5.800 12.016 1.00 94.56 99 GLU A CA 1
ATOM 788 C C . GLU A 1 99 ? 0.842 -6.731 11.136 1.00 94.56 99 GLU A C 1
ATOM 790 O O . GLU A 1 99 ? 0.300 -7.732 11.609 1.00 94.56 99 GLU A O 1
ATOM 795 N N . VAL A 1 100 ? 0.690 -6.365 9.869 1.00 93.31 100 VAL A N 1
ATOM 796 C CA . VAL A 1 100 ? -0.073 -7.098 8.861 1.00 93.31 100 VAL A CA 1
ATOM 797 C C . VAL A 1 100 ? 0.915 -7.667 7.860 1.00 93.31 100 VAL A C 1
ATOM 799 O O . VAL A 1 100 ? 1.579 -6.913 7.153 1.00 93.31 100 VAL A O 1
ATOM 802 N N . ASN A 1 101 ? 0.987 -8.988 7.789 1.00 95.50 101 ASN A N 1
ATOM 803 C CA . ASN A 1 101 ? 1.836 -9.700 6.843 1.00 95.50 101 ASN A CA 1
ATOM 804 C C . ASN A 1 101 ? 0.955 -10.418 5.827 1.00 95.50 101 ASN A C 1
ATOM 806 O O . ASN A 1 101 ? -0.144 -10.859 6.169 1.00 95.50 101 ASN A O 1
ATOM 810 N N . GLY A 1 102 ? 1.422 -10.535 4.591 1.00 94.88 102 GLY A N 1
ATOM 811 C CA . GLY A 1 102 ? 0.674 -11.210 3.541 1.00 94.88 102 GLY A CA 1
ATOM 812 C C . GLY A 1 102 ? 1.478 -11.457 2.277 1.00 94.88 102 GLY A C 1
ATOM 813 O O . GLY A 1 102 ? 2.678 -11.172 2.206 1.00 94.88 102 GLY A O 1
ATOM 814 N N . THR A 1 103 ? 0.784 -11.949 1.259 1.00 95.81 103 THR A N 1
ATOM 815 C CA . THR A 1 103 ? 1.325 -12.252 -0.061 1.00 95.81 103 THR A CA 1
ATOM 816 C C . THR A 1 103 ? 0.488 -11.629 -1.171 1.00 95.81 103 THR A C 1
ATOM 818 O O . THR A 1 103 ? -0.700 -11.370 -1.020 1.00 95.81 103 THR A O 1
ATOM 821 N N . VAL A 1 104 ? 1.120 -11.372 -2.310 1.00 94.94 104 VAL A N 1
ATOM 822 C CA . VAL A 1 104 ? 0.472 -11.013 -3.571 1.00 94.94 104 VAL A CA 1
ATOM 823 C C . VAL A 1 104 ? 0.811 -12.107 -4.572 1.00 94.94 104 VAL A C 1
ATOM 825 O O . VAL A 1 104 ? 1.992 -12.400 -4.795 1.00 94.94 104 VAL A O 1
ATOM 828 N N . ALA A 1 105 ? -0.213 -12.743 -5.142 1.00 94.19 105 ALA A N 1
ATOM 829 C CA . ALA A 1 105 ? -0.033 -13.947 -5.949 1.00 94.19 105 ALA A CA 1
ATOM 830 C C . ALA A 1 105 ? 0.853 -13.695 -7.177 1.00 94.19 105 ALA A C 1
ATOM 832 O O . ALA A 1 105 ? 1.791 -14.451 -7.437 1.00 94.19 105 ALA A O 1
ATOM 833 N N . GLU A 1 106 ? 0.583 -12.617 -7.910 1.00 92.94 106 GLU A N 1
ATOM 834 C CA . GLU A 1 106 ? 1.338 -12.223 -9.097 1.00 92.94 106 GLU A CA 1
ATOM 835 C C . GLU A 1 106 ? 1.266 -10.705 -9.261 1.00 92.94 106 GLU A C 1
ATOM 837 O O . GLU A 1 106 ? 0.192 -10.111 -9.151 1.00 92.94 106 GLU A O 1
ATOM 842 N N . LEU A 1 107 ? 2.414 -10.077 -9.514 1.00 93.75 107 LEU A N 1
ATOM 843 C CA . LEU A 1 107 ? 2.498 -8.659 -9.840 1.00 93.75 107 LEU A CA 1
ATOM 844 C C . LEU A 1 107 ? 3.044 -8.519 -11.252 1.00 93.75 107 LEU A C 1
ATOM 846 O O . LEU A 1 107 ? 4.130 -9.010 -11.532 1.00 93.75 107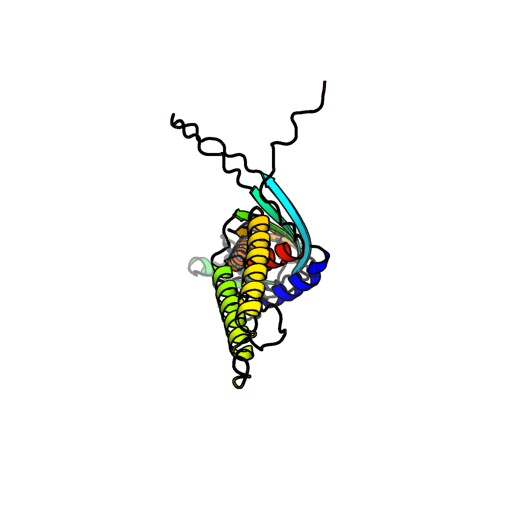 LEU A O 1
ATOM 850 N N . ASN A 1 108 ? 2.310 -7.818 -12.110 1.00 94.00 108 ASN A N 1
ATOM 851 C CA . ASN A 1 108 ? 2.741 -7.518 -13.472 1.00 94.00 108 ASN A CA 1
ATOM 852 C C . ASN A 1 108 ? 2.942 -6.013 -13.621 1.00 94.00 108 ASN A C 1
ATOM 854 O O . ASN A 1 108 ? 2.107 -5.216 -13.188 1.00 94.00 108 ASN A O 1
ATOM 858 N N . LEU A 1 109 ? 4.049 -5.619 -14.233 1.00 94.44 109 LEU A N 1
ATOM 859 C CA . LEU A 1 109 ? 4.440 -4.228 -14.396 1.00 94.44 109 LEU A CA 1
ATOM 860 C C . LEU A 1 109 ? 4.304 -3.802 -15.861 1.00 94.44 109 LEU A C 1
ATOM 862 O O . LEU A 1 109 ? 4.752 -4.507 -16.762 1.00 94.44 109 LEU A O 1
ATOM 866 N N . SER A 1 110 ? 3.750 -2.610 -16.089 1.00 95.50 110 SER A N 1
ATOM 867 C CA . SER A 1 110 ? 3.896 -1.906 -17.363 1.00 95.50 110 SER A CA 1
ATOM 868 C C . SER A 1 110 ? 5.197 -1.120 -17.369 1.00 95.50 110 SER A C 1
ATOM 870 O O . SER A 1 110 ? 5.288 -0.077 -16.712 1.00 95.50 110 SER A O 1
ATOM 872 N N . LEU A 1 111 ? 6.167 -1.559 -18.163 1.00 94.00 111 LEU A N 1
ATOM 873 C CA . LEU A 1 111 ? 7.482 -0.934 -18.256 1.00 94.00 111 LEU A CA 1
ATOM 874 C C . LEU A 1 111 ? 7.843 -0.627 -19.709 1.00 94.00 111 LEU A C 1
ATOM 876 O O . LEU A 1 111 ? 7.763 -1.476 -20.593 1.00 94.00 111 LEU A O 1
ATOM 880 N N . ARG A 1 112 ? 8.314 0.603 -19.915 1.00 93.56 112 ARG A N 1
ATOM 881 C CA . ARG A 1 112 ? 8.925 1.068 -21.157 1.00 93.56 112 ARG A CA 1
ATOM 882 C C . ARG A 1 112 ? 10.413 1.282 -20.947 1.00 93.56 112 ARG A C 1
ATOM 884 O O . ARG A 1 112 ? 10.808 2.044 -20.066 1.00 93.56 112 ARG A O 1
ATOM 891 N N . ILE A 1 113 ? 11.221 0.667 -21.796 1.00 91.75 113 ILE A N 1
ATOM 892 C CA . ILE A 1 113 ? 12.658 0.887 -21.899 1.00 91.75 113 ILE A CA 1
ATOM 893 C C . ILE A 1 113 ? 12.935 1.562 -23.242 1.00 91.75 113 ILE A C 1
ATOM 895 O O . ILE A 1 113 ? 12.581 1.046 -24.302 1.00 91.75 113 ILE A O 1
ATOM 899 N N . GLY A 1 114 ? 13.567 2.728 -23.199 1.00 91.06 114 GLY A N 1
ATOM 900 C CA . GLY A 1 114 ? 14.040 3.462 -24.364 1.00 91.06 114 GLY A CA 1
ATOM 901 C C . GLY A 1 114 ? 15.564 3.467 -24.459 1.00 91.06 114 GLY A C 1
ATOM 902 O O . GLY A 1 114 ? 16.252 3.457 -23.442 1.00 91.06 114 GLY A O 1
ATOM 903 N N . GLN A 1 115 ? 16.100 3.517 -25.676 1.00 89.25 115 GLN A N 1
ATOM 904 C CA . GLN A 1 115 ? 17.526 3.693 -25.963 1.00 89.25 115 GLN A CA 1
ATOM 905 C C . GLN A 1 115 ? 17.821 5.154 -26.331 1.00 89.25 115 GLN A C 1
ATOM 907 O O . GLN A 1 115 ? 17.165 5.741 -27.191 1.00 89.25 115 GLN A O 1
ATOM 912 N N . CYS A 1 116 ? 18.815 5.753 -25.677 1.00 88.06 116 CYS A N 1
ATOM 913 C CA . CYS A 1 116 ? 19.161 7.173 -25.820 1.00 88.06 116 CYS A CA 1
ATOM 914 C C . CYS A 1 116 ? 20.458 7.401 -26.628 1.00 88.06 116 CYS A C 1
ATOM 916 O O . CYS A 1 116 ? 20.976 8.515 -26.678 1.00 88.06 116 CYS A O 1
ATOM 918 N N . LEU A 1 117 ? 20.986 6.343 -27.256 1.00 80.19 117 LEU A N 1
ATOM 919 C CA . LEU A 1 117 ? 22.323 6.279 -27.860 1.00 80.19 117 LEU A CA 1
ATOM 920 C C . LEU A 1 117 ? 22.484 6.982 -29.217 1.00 80.19 117 LEU A C 1
ATOM 922 O O . LEU A 1 117 ? 23.613 7.147 -29.682 1.00 80.19 117 LEU A O 1
ATOM 926 N N . PHE A 1 118 ? 21.397 7.372 -29.881 1.00 72.81 118 PHE A N 1
ATOM 927 C CA . PHE A 1 118 ? 21.485 7.956 -31.216 1.00 72.81 118 PHE A CA 1
ATOM 928 C C . PHE A 1 118 ? 21.666 9.479 -31.147 1.00 72.81 118 PHE A C 1
ATOM 930 O O . PHE A 1 118 ? 21.091 10.143 -30.290 1.00 72.81 118 PHE A O 1
ATOM 937 N N . PRO A 1 119 ? 22.416 10.100 -32.074 1.00 62.81 119 PRO A N 1
ATOM 938 C CA . PRO A 1 119 ? 22.558 11.558 -32.099 1.00 62.81 119 PRO A CA 1
ATOM 939 C C . PRO A 1 119 ? 21.200 12.273 -32.209 1.00 62.81 119 PRO A C 1
ATOM 941 O O . PRO A 1 119 ? 21.049 13.386 -31.718 1.00 62.81 119 PRO A O 1
ATOM 944 N N . ASN A 1 120 ? 20.186 11.608 -32.774 1.00 65.06 120 ASN A N 1
ATOM 945 C CA . ASN A 1 120 ? 18.816 12.107 -32.892 1.00 65.06 120 ASN A CA 1
ATOM 946 C C . ASN A 1 120 ? 18.065 12.170 -31.547 1.00 65.06 120 ASN A C 1
ATOM 948 O O . ASN A 1 120 ? 17.165 12.995 -31.398 1.00 65.06 120 ASN A O 1
ATOM 952 N N . SER A 1 121 ? 18.445 11.362 -30.552 1.00 59.88 121 SER A N 1
ATOM 953 C CA . SER A 1 121 ? 17.847 11.399 -29.211 1.00 59.88 121 SER A CA 1
ATOM 954 C C . SER A 1 121 ? 18.430 12.493 -28.312 1.00 59.88 121 SER A C 1
ATOM 956 O O . SER A 1 121 ? 17.882 12.739 -27.242 1.00 59.88 121 SER A O 1
ATOM 958 N N . TRP A 1 122 ? 19.485 13.206 -28.736 1.00 60.62 122 TRP A N 1
ATOM 959 C CA . TRP A 1 122 ? 20.014 14.347 -27.974 1.00 60.62 122 TRP A CA 1
ATOM 960 C C . TRP A 1 122 ? 19.076 15.568 -28.036 1.00 60.62 122 TRP A C 1
ATOM 962 O O . TRP A 1 122 ? 18.953 16.314 -27.068 1.00 60.62 122 TRP A O 1
ATOM 972 N N . TRP A 1 123 ? 18.359 15.752 -29.148 1.00 68.31 123 TRP A N 1
ATOM 973 C CA . TRP A 1 123 ? 17.362 16.824 -29.314 1.00 68.31 123 TRP A CA 1
ATOM 974 C C . TRP A 1 123 ? 15.931 16.371 -29.001 1.00 68.31 123 TRP A C 1
ATOM 976 O O . TRP A 1 123 ? 15.045 17.212 -28.859 1.00 68.31 123 TRP A O 1
ATOM 986 N N . SER A 1 124 ? 15.692 15.060 -28.903 1.00 70.75 124 SER A N 1
ATOM 987 C CA . SER A 1 124 ? 14.382 14.526 -28.542 1.00 70.75 124 SER A CA 1
ATOM 988 C C . SER A 1 124 ? 14.198 14.537 -27.020 1.00 70.75 124 SER A C 1
ATOM 990 O O . SER A 1 124 ? 15.065 14.057 -26.280 1.00 70.75 124 SER A O 1
ATOM 992 N N . PRO A 1 125 ? 13.051 15.021 -26.512 1.00 72.00 125 PRO A N 1
ATOM 993 C CA . PRO A 1 125 ? 12.732 14.901 -25.096 1.00 72.00 125 PRO A CA 1
ATOM 994 C C . PRO A 1 125 ? 12.579 13.437 -24.652 1.00 72.00 125 PRO A C 1
ATOM 996 O O . PRO A 1 125 ? 12.720 13.177 -23.460 1.00 72.00 125 PRO A O 1
ATOM 999 N N . ALA A 1 126 ? 12.364 12.491 -25.574 1.00 76.12 126 ALA A N 1
ATOM 1000 C CA . ALA A 1 126 ? 12.155 11.072 -25.285 1.00 76.12 126 ALA A CA 1
ATOM 1001 C C . ALA A 1 126 ? 13.155 10.172 -26.028 1.00 76.12 126 ALA A C 1
ATOM 1003 O O . ALA A 1 126 ? 13.513 10.453 -27.175 1.00 76.12 126 ALA A O 1
ATOM 1004 N N . CYS A 1 127 ? 13.575 9.083 -25.381 1.00 89.31 127 CYS A N 1
ATOM 1005 C CA . CYS A 1 127 ? 14.414 8.062 -26.005 1.00 89.31 127 CYS A CA 1
ATOM 1006 C C . CYS A 1 127 ? 13.588 7.127 -26.905 1.00 89.31 127 CYS A C 1
ATOM 1008 O O . CYS A 1 127 ? 12.391 6.934 -26.670 1.00 89.31 127 CYS A O 1
ATOM 1010 N N . ASP A 1 128 ? 14.212 6.550 -27.936 1.00 89.81 128 ASP A N 1
ATOM 1011 C CA . ASP A 1 128 ? 13.529 5.638 -28.861 1.00 89.81 128 ASP A CA 1
ATOM 1012 C C . ASP A 1 128 ? 13.124 4.369 -28.114 1.00 89.81 128 ASP A C 1
ATOM 1014 O O . ASP A 1 128 ? 13.949 3.776 -27.423 1.00 89.81 128 ASP A O 1
ATOM 1018 N N . THR A 1 129 ? 11.869 3.935 -28.234 1.00 91.38 129 THR A N 1
ATOM 1019 C CA . THR A 1 129 ? 11.379 2.746 -27.524 1.00 91.38 129 THR A CA 1
ATOM 1020 C C . THR A 1 129 ? 12.115 1.495 -28.010 1.00 91.38 129 THR A C 1
ATOM 1022 O O . THR A 1 129 ? 12.009 1.116 -29.174 1.00 91.38 129 THR A O 1
ATOM 1025 N N . LEU A 1 130 ? 12.854 0.852 -27.106 1.00 90.19 130 LEU A N 1
ATOM 1026 C CA . LEU A 1 130 ? 13.516 -0.431 -27.336 1.00 90.19 130 LEU A CA 1
ATOM 1027 C C . LEU A 1 130 ? 12.599 -1.591 -26.936 1.00 90.19 130 LEU A C 1
ATOM 1029 O O . LEU A 1 130 ? 12.574 -2.626 -27.597 1.00 90.19 130 LEU A O 1
ATOM 1033 N N . TRP A 1 131 ? 11.855 -1.410 -25.846 1.00 90.31 131 TRP A N 1
ATOM 1034 C CA . TRP A 1 131 ? 10.980 -2.425 -25.286 1.00 90.31 131 TRP A CA 1
ATOM 1035 C C . TRP A 1 131 ? 9.833 -1.774 -24.521 1.00 90.31 131 TRP A C 1
ATOM 1037 O O . TRP A 1 131 ? 10.036 -0.783 -23.821 1.00 90.31 131 TRP A O 1
ATOM 1047 N N . ASP A 1 132 ? 8.626 -2.302 -24.677 1.00 93.50 132 ASP A N 1
ATOM 1048 C CA . ASP A 1 132 ? 7.430 -1.770 -24.032 1.00 93.50 132 ASP A CA 1
ATOM 1049 C C . ASP A 1 132 ? 6.390 -2.880 -23.887 1.00 93.50 132 ASP A C 1
ATOM 1051 O O . ASP A 1 132 ? 5.885 -3.388 -24.890 1.00 93.50 132 ASP A O 1
ATOM 1055 N N . ASN A 1 133 ? 6.107 -3.310 -22.659 1.00 93.62 133 ASN A N 1
ATOM 1056 C CA . ASN A 1 133 ? 5.101 -4.338 -22.401 1.00 93.62 133 ASN A CA 1
ATOM 1057 C C . ASN A 1 133 ? 4.418 -4.161 -21.035 1.00 93.62 133 ASN A C 1
ATOM 1059 O O . ASN A 1 133 ? 4.816 -3.333 -20.217 1.00 93.62 133 ASN A O 1
ATOM 1063 N N . THR A 1 134 ? 3.362 -4.946 -20.814 1.00 93.38 134 THR A N 1
ATOM 1064 C CA . THR A 1 134 ? 2.542 -4.968 -19.588 1.00 93.38 134 THR A CA 1
ATOM 1065 C C . THR A 1 134 ? 2.796 -6.178 -18.690 1.00 93.38 134 THR A C 1
ATOM 1067 O O . THR A 1 134 ? 2.202 -6.293 -17.621 1.00 93.38 134 THR A O 1
ATOM 1070 N N . THR A 1 135 ? 3.661 -7.094 -19.122 1.00 88.62 135 THR A N 1
ATOM 1071 C CA . THR A 1 135 ? 3.950 -8.364 -18.442 1.00 88.62 135 THR A CA 1
ATOM 1072 C C . THR A 1 135 ? 5.365 -8.387 -17.867 1.00 88.62 135 THR A C 1
ATOM 1074 O O . THR A 1 135 ? 5.963 -9.455 -17.733 1.00 88.62 135 THR A O 1
ATOM 1077 N N . SER A 1 136 ? 5.961 -7.218 -17.619 1.00 81.75 136 SER A N 1
ATOM 1078 C CA . SER A 1 136 ? 7.304 -7.144 -17.054 1.00 81.75 136 SER A CA 1
ATOM 1079 C C . SER A 1 136 ? 7.298 -7.533 -15.581 1.00 81.75 136 SER A C 1
ATOM 1081 O O . SER A 1 136 ? 6.384 -7.166 -14.849 1.00 81.75 136 SER A O 1
ATOM 1083 N N . CYS A 1 137 ? 8.422 -8.096 -15.136 1.00 77.56 137 CYS A N 1
ATOM 1084 C CA . CYS A 1 137 ? 8.833 -8.186 -13.734 1.00 77.56 137 CYS A CA 1
ATOM 1085 C C . CYS A 1 137 ? 7.940 -8.982 -12.769 1.00 77.56 137 CYS A C 1
ATOM 1087 O O . CYS A 1 137 ? 6.781 -9.298 -12.992 1.00 77.56 137 CYS A O 1
ATOM 1089 N N . CYS A 1 138 ? 8.612 -9.253 -11.649 1.00 80.88 138 CYS A N 1
ATOM 1090 C CA . CYS A 1 138 ? 8.129 -9.222 -10.273 1.00 80.88 138 CYS A CA 1
ATOM 1091 C C . CYS A 1 138 ? 7.737 -10.584 -9.722 1.00 80.88 138 CYS A C 1
ATOM 1093 O O . CYS A 1 138 ? 7.791 -10.781 -8.516 1.00 80.88 138 CYS A O 1
ATOM 1095 N N . GLY A 1 139 ? 7.548 -11.572 -10.592 1.00 80.25 139 GLY A N 1
ATOM 1096 C CA . GLY A 1 139 ? 7.434 -12.961 -10.177 1.00 80.25 139 GLY A CA 1
ATOM 1097 C C . GLY A 1 139 ? 6.133 -13.238 -9.430 1.00 80.25 139 GLY A C 1
ATOM 1098 O O . GLY A 1 139 ? 5.134 -12.538 -9.584 1.00 80.25 139 GLY A O 1
ATOM 1099 N N . ARG A 1 140 ? 6.138 -14.321 -8.655 1.00 90.88 140 ARG A N 1
ATOM 1100 C CA . ARG A 1 140 ? 4.955 -14.839 -7.962 1.00 90.88 140 ARG A CA 1
ATOM 1101 C C . ARG A 1 140 ? 5.201 -14.914 -6.469 1.00 90.88 140 ARG A C 1
ATOM 1103 O O . ARG A 1 140 ? 6.345 -15.090 -6.052 1.00 90.88 140 ARG A O 1
ATOM 1110 N N . ASN A 1 141 ? 4.119 -14.871 -5.697 1.00 93.12 141 ASN A N 1
ATOM 1111 C CA . ASN A 1 141 ? 4.128 -14.981 -4.237 1.00 93.12 141 ASN A CA 1
ATOM 1112 C C . ASN A 1 141 ? 4.995 -13.899 -3.579 1.00 93.12 141 ASN A C 1
ATOM 1114 O O . ASN A 1 141 ? 5.894 -14.182 -2.787 1.00 93.12 141 ASN A O 1
ATOM 1118 N N . ILE A 1 142 ? 4.735 -12.648 -3.945 1.00 95.12 142 ILE A N 1
ATOM 1119 C CA . ILE A 1 142 ? 5.435 -11.490 -3.401 1.00 95.12 142 ILE A CA 1
ATOM 1120 C C . ILE A 1 142 ? 4.950 -11.248 -1.981 1.00 95.12 142 ILE A C 1
ATOM 1122 O O . ILE A 1 142 ? 3.781 -10.944 -1.776 1.00 95.12 142 ILE A O 1
ATOM 1126 N N . THR A 1 143 ? 5.831 -11.372 -0.993 1.00 96.81 143 THR A N 1
ATOM 1127 C CA . THR A 1 143 ? 5.459 -11.092 0.398 1.00 96.81 143 THR A CA 1
ATOM 1128 C C . THR A 1 143 ? 5.490 -9.593 0.673 1.00 96.81 143 THR A C 1
ATOM 1130 O O . THR A 1 143 ? 6.327 -8.866 0.125 1.00 96.81 143 THR A O 1
ATOM 1133 N N . PHE A 1 144 ? 4.597 -9.136 1.545 1.00 96.81 144 PHE A N 1
ATOM 1134 C CA . PHE A 1 144 ? 4.602 -7.783 2.089 1.00 96.81 144 PHE A CA 1
ATOM 1135 C C . PHE A 1 144 ? 4.407 -7.801 3.609 1.00 96.81 144 PHE A C 1
ATOM 1137 O O . PHE A 1 144 ? 3.862 -8.748 4.180 1.00 96.81 144 PHE A O 1
ATOM 1144 N N . SER A 1 145 ? 4.846 -6.724 4.254 1.00 97.50 145 SER A N 1
ATOM 1145 C CA . SER A 1 145 ? 4.652 -6.453 5.676 1.00 97.50 145 SER A CA 1
ATOM 1146 C C . SER A 1 145 ? 4.270 -4.991 5.863 1.00 97.50 145 SER A C 1
ATOM 1148 O O . SER A 1 145 ? 4.882 -4.100 5.278 1.00 97.50 145 SER A O 1
ATOM 1150 N N . SER A 1 146 ? 3.248 -4.720 6.666 1.00 97.12 146 SER A N 1
ATOM 1151 C CA . SER A 1 146 ? 2.797 -3.367 6.975 1.00 97.12 146 SER A CA 1
ATOM 1152 C C . SER A 1 146 ? 2.610 -3.184 8.469 1.00 97.12 146 SER A C 1
ATOM 1154 O O . SER A 1 146 ? 2.026 -4.030 9.137 1.00 97.12 146 SER A O 1
ATOM 1156 N N . GLN A 1 147 ? 3.053 -2.042 8.986 1.00 96.88 147 GLN A N 1
ATOM 1157 C CA . GLN A 1 147 ? 2.781 -1.631 10.356 1.00 96.88 147 GLN A CA 1
ATOM 1158 C C . GLN A 1 147 ? 1.755 -0.507 10.362 1.00 96.88 147 GLN A C 1
ATOM 1160 O O . GLN A 1 147 ? 1.983 0.570 9.808 1.00 96.88 147 GLN A O 1
ATOM 1165 N N . ILE A 1 148 ? 0.630 -0.759 11.022 1.00 95.50 148 ILE A N 1
ATOM 1166 C CA . ILE A 1 148 ? -0.452 0.196 11.220 1.00 95.50 148 ILE A CA 1
ATOM 1167 C C . ILE A 1 148 ? -0.485 0.569 12.695 1.00 95.50 148 ILE A C 1
ATOM 1169 O O . ILE A 1 148 ? -0.696 -0.265 13.568 1.00 95.50 148 ILE A O 1
ATOM 1173 N N . GLN A 1 149 ? -0.302 1.845 12.983 1.00 94.88 149 GLN A N 1
ATOM 1174 C CA . GLN A 1 149 ? -0.382 2.394 14.323 1.00 94.88 149 GLN A CA 1
ATOM 1175 C C . GLN A 1 149 ? -1.757 3.013 14.555 1.00 94.88 149 GLN A C 1
ATOM 1177 O O . GLN A 1 149 ? -2.248 3.767 13.724 1.00 94.88 149 GLN A O 1
ATOM 1182 N N . ALA A 1 150 ? -2.343 2.746 15.716 1.00 93.12 150 ALA A N 1
ATOM 1183 C CA . ALA A 1 150 ? -3.542 3.405 16.206 1.00 93.12 150 ALA A CA 1
ATOM 1184 C C . ALA A 1 150 ? -3.289 4.011 17.590 1.00 93.12 150 ALA A C 1
ATOM 1186 O O . ALA A 1 150 ? -2.519 3.486 18.400 1.00 93.12 150 ALA A O 1
ATOM 1187 N N . VAL A 1 151 ? -3.959 5.124 17.868 1.00 89.56 151 VAL A N 1
ATOM 1188 C CA . VAL A 1 151 ? -3.954 5.798 19.165 1.00 89.56 151 VAL A CA 1
ATOM 1189 C C . VAL A 1 151 ? -5.233 5.453 19.906 1.00 89.56 151 VAL A C 1
ATOM 1191 O O . VAL A 1 151 ? -6.339 5.632 19.394 1.00 89.56 151 VAL A O 1
ATOM 1194 N N . CYS A 1 152 ? -5.073 4.994 21.139 1.00 87.19 152 CYS A N 1
ATOM 1195 C CA . CYS A 1 152 ? -6.188 4.803 22.043 1.00 87.19 152 CYS A CA 1
ATOM 1196 C C . CYS A 1 152 ? -6.785 6.136 22.503 1.00 87.19 152 CYS A C 1
ATOM 1198 O O . CYS A 1 152 ? -6.058 7.040 22.917 1.00 87.19 152 CYS A O 1
ATOM 1200 N N . THR A 1 153 ? -8.110 6.225 22.491 1.00 82.50 153 THR A N 1
ATOM 1201 C CA . THR A 1 153 ? -8.870 7.379 22.974 1.00 82.50 153 THR A CA 1
ATOM 1202 C C . THR A 1 153 ? -10.074 6.937 23.800 1.00 82.50 153 THR A C 1
ATOM 1204 O O . THR A 1 153 ? -10.712 5.929 23.501 1.00 82.50 153 THR A O 1
ATOM 1207 N N . ASP A 1 154 ? -10.406 7.718 24.826 1.00 76.56 154 ASP A N 1
ATOM 1208 C CA . ASP A 1 154 ? -11.617 7.540 25.640 1.00 76.56 154 ASP A CA 1
ATOM 1209 C C . ASP A 1 154 ? -12.871 8.089 24.938 1.00 76.56 154 ASP A C 1
ATOM 1211 O O . ASP A 1 154 ? -14.007 7.830 25.345 1.00 76.56 154 ASP A O 1
ATOM 1215 N N . GLN A 1 155 ? -12.679 8.894 23.890 1.00 70.94 155 GLN A N 1
ATOM 1216 C CA . GLN A 1 155 ? -13.765 9.499 23.133 1.00 70.94 155 GLN A CA 1
ATOM 1217 C C . GLN A 1 155 ? -14.174 8.598 21.976 1.00 70.94 155 GLN A C 1
ATOM 1219 O O . GLN A 1 155 ? -13.331 8.112 21.224 1.00 70.94 155 GLN A O 1
ATOM 1224 N N . LEU A 1 156 ? -15.488 8.437 21.797 1.00 67.75 156 LEU A N 1
ATOM 1225 C CA . LEU A 1 156 ? -16.023 7.830 20.584 1.00 67.75 156 LEU A CA 1
ATOM 1226 C C . LEU A 1 156 ? -15.518 8.625 19.370 1.00 67.75 156 LEU A C 1
ATOM 1228 O O . LEU A 1 156 ? -15.693 9.849 19.359 1.00 67.75 156 LEU A O 1
ATOM 1232 N N . PRO A 1 157 ? -14.954 7.973 18.341 1.00 65.56 157 PRO A N 1
ATOM 1233 C CA . PRO A 1 157 ? -14.679 8.657 17.089 1.00 65.56 157 PRO A CA 1
ATOM 1234 C C . PRO A 1 157 ? -15.985 9.245 16.536 1.00 65.56 157 PRO A C 1
ATOM 1236 O O . PRO A 1 157 ? -17.056 8.644 16.661 1.00 65.56 157 PRO A O 1
ATOM 1239 N N . ALA A 1 158 ? -15.904 10.448 15.958 1.00 60.81 158 ALA A N 1
ATOM 1240 C CA . ALA A 1 158 ? -17.066 11.267 15.597 1.00 60.81 158 ALA A CA 1
ATOM 1241 C C . ALA A 1 158 ? -18.112 10.529 14.728 1.00 60.81 158 ALA A C 1
ATOM 1243 O O . ALA A 1 158 ? -19.311 10.797 14.862 1.00 60.81 158 ALA A O 1
ATOM 1244 N N . GLY A 1 159 ? -17.676 9.548 13.924 1.00 56.88 159 GLY A N 1
ATOM 1245 C CA . GLY A 1 159 ? -18.526 8.698 13.080 1.00 56.88 159 GLY A CA 1
ATOM 1246 C C . GLY A 1 159 ? -19.533 7.828 13.845 1.00 56.88 159 GLY A C 1
ATOM 1247 O O . GLY A 1 159 ? -20.674 7.685 13.411 1.00 56.88 159 GLY A O 1
ATOM 1248 N N . GLY A 1 160 ? -19.201 7.342 15.047 1.00 52.56 160 GLY A N 1
ATOM 1249 C CA . GLY A 1 160 ? -20.104 6.478 15.824 1.00 52.56 160 GLY A CA 1
ATOM 1250 C C . GLY A 1 160 ? -21.262 7.214 16.520 1.00 52.56 160 GLY A C 1
ATOM 1251 O O . GLY A 1 160 ? -22.185 6.587 17.048 1.00 52.56 160 GLY A O 1
ATOM 1252 N N . SER A 1 161 ? -21.251 8.553 16.535 1.00 48.41 161 SER A N 1
ATOM 1253 C CA . SER A 1 161 ? -22.303 9.354 17.182 1.00 48.41 161 SER A CA 1
ATOM 1254 C C . SER A 1 161 ? -23.638 9.339 16.420 1.00 48.41 161 SER A C 1
ATOM 1256 O O . SER A 1 161 ? -24.701 9.423 17.045 1.00 48.41 161 SER A O 1
ATOM 1258 N N . LEU A 1 162 ? -23.598 9.162 15.093 1.00 50.09 162 LEU A N 1
ATOM 1259 C CA . LEU A 1 162 ? -24.787 9.057 14.240 1.00 50.09 162 LEU A CA 1
ATOM 1260 C C . LEU A 1 162 ? -25.587 7.779 14.540 1.00 50.09 162 LEU A C 1
ATOM 1262 O O . LEU A 1 162 ? -26.809 7.841 14.690 1.00 50.09 162 LEU A O 1
ATOM 1266 N N . TYR A 1 163 ? -24.896 6.657 14.754 1.00 48.19 163 TYR A N 1
ATOM 1267 C CA . TYR A 1 163 ? -25.497 5.356 15.070 1.00 48.19 163 TYR A CA 1
ATOM 1268 C C . TYR A 1 163 ? -26.324 5.385 16.368 1.00 48.19 163 TYR A C 1
ATOM 1270 O O . TYR A 1 163 ? -27.457 4.903 16.432 1.00 48.19 163 TYR A O 1
ATOM 1278 N N . ARG A 1 164 ? -25.809 6.040 17.420 1.00 50.78 164 ARG A N 1
ATOM 1279 C CA . ARG A 1 164 ? -26.495 6.093 18.724 1.00 50.78 164 ARG A CA 1
ATOM 1280 C C . ARG A 1 164 ? -27.735 6.991 18.722 1.00 50.78 164 ARG A C 1
ATOM 1282 O O . ARG A 1 164 ? -28.622 6.783 19.549 1.00 50.78 164 ARG A O 1
ATOM 1289 N N . ARG A 1 165 ? -27.799 7.989 17.831 1.00 50.97 165 ARG A N 1
ATOM 1290 C CA . ARG A 1 165 ? -28.982 8.852 17.669 1.00 50.97 165 ARG A CA 1
ATOM 1291 C C . ARG A 1 165 ? -30.114 8.134 16.937 1.00 50.97 165 ARG A C 1
ATOM 1293 O O . ARG A 1 165 ? -31.244 8.255 17.397 1.00 50.97 165 ARG A O 1
ATOM 1300 N N . LYS A 1 166 ? -29.820 7.352 15.889 1.00 51.91 166 LYS A N 1
ATOM 1301 C CA . LYS A 1 166 ? -30.842 6.577 15.160 1.00 51.91 166 LYS A CA 1
ATOM 1302 C C . LYS A 1 166 ? -31.468 5.482 16.035 1.00 51.91 166 LYS A C 1
ATOM 1304 O O . LYS A 1 166 ? -32.683 5.476 16.198 1.00 51.91 166 LYS A O 1
ATOM 1309 N N . LYS A 1 167 ? -30.660 4.668 16.729 1.00 50.75 167 LYS A N 1
ATOM 1310 C CA . LYS A 1 167 ? -31.182 3.606 17.616 1.00 50.75 167 LYS A CA 1
ATOM 1311 C C . LYS A 1 167 ? -32.069 4.142 18.750 1.00 50.75 167 LYS A C 1
ATOM 1313 O O . LYS A 1 167 ? -33.127 3.592 19.020 1.00 50.75 167 LYS A O 1
ATOM 1318 N N . LYS A 1 168 ? -31.687 5.271 19.364 1.00 55.69 168 LYS A N 1
ATOM 1319 C CA . LYS A 1 168 ? -32.528 5.938 20.376 1.00 55.69 168 LYS A CA 1
ATOM 1320 C C . LYS A 1 168 ? -33.835 6.496 19.813 1.00 55.69 168 LYS A C 1
ATOM 1322 O O . LYS A 1 168 ? -34.794 6.602 20.562 1.00 55.69 168 LYS A O 1
ATOM 1327 N N . GLN A 1 169 ? -33.870 6.916 18.550 1.00 58.25 169 GLN A N 1
ATOM 1328 C CA . GLN A 1 169 ? -35.103 7.404 17.925 1.00 58.25 169 GLN A CA 1
ATOM 1329 C C . GLN A 1 169 ? -36.044 6.253 17.546 1.00 58.25 169 GLN A C 1
ATOM 1331 O O . GLN A 1 169 ? -37.255 6.429 17.637 1.00 58.25 169 GLN A O 1
ATOM 1336 N N . GLN A 1 170 ? -35.502 5.087 17.187 1.00 55.12 170 GLN A N 1
ATOM 1337 C CA . GLN A 1 170 ? -36.277 3.886 16.866 1.00 55.12 170 GLN A CA 1
ATOM 1338 C C . GLN A 1 170 ? -36.886 3.240 18.121 1.00 55.12 170 GLN A C 1
ATOM 1340 O O . GLN A 1 170 ? -38.099 3.062 18.166 1.00 55.12 170 GLN A O 1
ATOM 1345 N N . GLU A 1 171 ? -36.103 3.070 19.197 1.00 65.19 171 GLU A N 1
ATOM 1346 C CA . GLU A 1 171 ? -36.602 2.569 20.496 1.00 65.19 171 GLU A CA 1
ATOM 1347 C C . GLU A 1 171 ? -37.729 3.458 21.077 1.00 65.19 171 GLU A C 1
ATOM 1349 O O . GLU A 1 171 ? -38.680 2.957 21.671 1.00 65.19 171 GLU A O 1
ATOM 1354 N N . VAL A 1 172 ? -37.666 4.783 20.874 1.00 67.44 172 VAL A N 1
ATOM 1355 C CA . VAL A 1 172 ? -38.721 5.730 21.303 1.00 67.44 172 VAL A CA 1
ATOM 1356 C C . VAL A 1 172 ? -39.971 5.649 20.416 1.00 67.44 172 VAL A C 1
ATOM 1358 O O . VAL A 1 172 ? -41.077 5.947 20.866 1.00 67.44 172 VAL A O 1
ATOM 1361 N N . ARG A 1 173 ? -39.824 5.271 19.144 1.00 60.94 173 ARG A N 1
ATOM 1362 C CA . ARG A 1 173 ? -40.952 5.148 18.215 1.00 60.94 173 ARG A CA 1
ATOM 1363 C C . ARG A 1 173 ? -41.718 3.847 18.445 1.00 60.94 173 ARG A C 1
ATOM 1365 O O . ARG A 1 173 ? -42.945 3.874 18.450 1.00 60.94 173 ARG A O 1
ATOM 1372 N N . GLU A 1 174 ? -41.016 2.751 18.706 1.00 65.25 174 GLU A N 1
ATOM 1373 C CA . GLU A 1 174 ? -41.618 1.458 19.055 1.00 65.25 174 GLU A CA 1
ATOM 1374 C C . GLU A 1 174 ? -42.390 1.544 20.380 1.00 65.25 174 GLU A C 1
ATOM 1376 O O . GLU A 1 174 ? -43.567 1.185 20.411 1.00 65.25 174 GLU A O 1
ATOM 1381 N N . SER A 1 175 ? -41.824 2.176 21.421 1.00 63.25 175 SER A N 1
ATOM 1382 C CA . SER A 1 175 ? -42.530 2.337 22.706 1.00 63.25 175 SER A CA 1
ATOM 1383 C C . SER A 1 175 ? -43.797 3.198 22.613 1.00 63.25 175 SER A C 1
ATOM 1385 O O . SER A 1 175 ? -44.736 3.014 23.382 1.00 63.25 175 SER A O 1
ATOM 1387 N N . ASN A 1 176 ? -43.838 4.159 21.684 1.00 61.81 176 ASN A N 1
ATOM 1388 C CA . ASN A 1 176 ? -45.009 5.014 21.469 1.00 61.81 176 ASN A CA 1
ATOM 1389 C C . ASN A 1 176 ? -46.096 4.344 20.617 1.00 61.81 176 ASN A C 1
ATOM 1391 O O . ASN A 1 176 ? -47.242 4.786 20.649 1.00 61.81 176 ASN A O 1
ATOM 1395 N N . THR A 1 177 ? -45.755 3.299 19.860 1.00 63.09 177 THR A N 1
ATOM 1396 C CA . THR A 1 177 ? -46.725 2.572 19.026 1.00 63.09 177 THR A CA 1
ATOM 1397 C C . THR A 1 177 ? -47.482 1.524 19.852 1.00 63.09 177 THR A C 1
ATOM 1399 O O . THR A 1 177 ? -48.644 1.246 19.572 1.00 63.09 177 THR A O 1
ATOM 1402 N N . GLU A 1 178 ? -46.870 1.014 20.923 1.00 58.91 178 GLU A N 1
ATOM 1403 C CA . GLU A 1 178 ? -47.470 0.017 21.821 1.00 58.91 178 GLU A CA 1
ATOM 1404 C C . GLU A 1 178 ? -48.472 0.624 22.828 1.00 58.91 178 GLU A C 1
ATOM 1406 O O . GLU A 1 178 ? -49.455 -0.018 23.182 1.00 58.91 178 GLU A O 1
ATOM 1411 N N . LYS A 1 179 ? -48.310 1.899 23.223 1.00 56.34 179 LYS A N 1
ATOM 1412 C CA . LYS A 1 179 ? -49.223 2.594 24.164 1.00 56.34 179 LYS A CA 1
ATOM 1413 C C . LYS A 1 179 ? -50.491 3.195 23.523 1.00 56.34 179 LYS A C 1
ATOM 1415 O O . LYS A 1 179 ? -51.271 3.842 24.212 1.00 56.34 179 LYS A O 1
ATOM 1420 N N . ALA A 1 180 ? -50.730 3.001 22.224 1.00 53.22 180 ALA A N 1
ATOM 1421 C CA . ALA A 1 180 ? -51.850 3.632 21.507 1.00 53.22 180 ALA A CA 1
ATOM 1422 C C . ALA A 1 180 ? -53.128 2.768 21.404 1.00 53.22 180 ALA A C 1
ATOM 1424 O O . ALA A 1 180 ? -54.029 3.109 20.638 1.00 53.22 180 ALA A O 1
ATOM 1425 N N . GLY A 1 181 ? -53.217 1.652 22.137 1.00 53.25 181 GLY A N 1
ATOM 1426 C CA . GLY A 1 181 ? -54.179 0.587 21.847 1.00 53.25 181 GLY A CA 1
ATOM 1427 C C . GLY A 1 181 ? -55.037 0.068 22.997 1.00 53.25 181 GLY A C 1
ATOM 1428 O O . GLY A 1 181 ? -55.389 -1.096 22.926 1.00 53.25 181 GLY A O 1
ATOM 1429 N N . THR A 1 182 ? -55.398 0.859 24.010 1.00 50.94 182 THR A N 1
ATOM 1430 C CA . THR A 1 182 ? -56.489 0.493 24.943 1.00 50.94 182 THR A CA 1
ATOM 1431 C C . THR A 1 182 ? -56.904 1.712 25.758 1.00 50.94 182 THR A C 1
ATOM 1433 O O . THR A 1 182 ? -56.220 2.125 26.688 1.00 50.94 182 THR A O 1
ATOM 1436 N N . ALA A 1 183 ? -58.025 2.319 25.387 1.00 53.94 183 ALA A N 1
ATOM 1437 C CA . ALA A 1 183 ? -58.699 3.321 26.194 1.00 53.94 183 ALA A CA 1
ATOM 1438 C C . ALA A 1 183 ? -60.176 2.952 26.212 1.00 53.94 183 ALA A C 1
ATOM 1440 O O . ALA A 1 183 ? -60.877 3.250 25.253 1.00 53.94 183 ALA A O 1
ATOM 1441 N N . GLU A 1 184 ? -60.592 2.241 27.255 1.00 54.72 184 GLU A N 1
ATOM 1442 C CA . GLU A 1 184 ? -61.901 2.353 27.901 1.00 54.72 184 GLU A CA 1
ATOM 1443 C C . GLU A 1 184 ? -61.883 1.450 29.146 1.00 54.72 184 GLU A C 1
ATOM 1445 O O . GLU A 1 184 ? -61.507 0.286 29.066 1.00 54.72 184 GLU A O 1
ATOM 1450 N N . ASP A 1 185 ? -62.248 2.057 30.278 1.00 52.31 185 ASP A N 1
ATOM 1451 C CA . ASP A 1 185 ? -62.494 1.473 31.602 1.00 52.31 185 ASP A CA 1
ATOM 1452 C C . ASP A 1 185 ? -61.299 0.913 32.390 1.00 52.31 185 ASP A C 1
ATOM 1454 O O . ASP A 1 185 ? -61.063 -0.282 32.387 1.00 52.31 185 ASP A O 1
ATOM 1458 N N . GLU A 1 186 ? -60.612 1.787 33.143 1.00 50.25 186 GLU A N 1
ATOM 1459 C CA . GLU A 1 186 ? -60.077 1.497 34.493 1.00 50.25 186 GLU A CA 1
ATOM 1460 C C . GLU A 1 186 ? -59.401 2.766 35.061 1.00 50.25 186 GLU A C 1
ATOM 1462 O O . GLU A 1 186 ? -58.325 3.201 34.634 1.00 50.25 186 GLU A O 1
ATOM 1467 N N . GLU A 1 187 ? -60.089 3.445 35.987 1.00 57.16 187 GLU A N 1
ATOM 1468 C CA . GLU A 1 187 ? -59.598 4.656 36.674 1.00 57.16 187 GLU A CA 1
ATOM 1469 C C . GLU A 1 187 ? -59.054 4.384 38.090 1.00 57.16 187 GLU A C 1
ATOM 1471 O O . GLU A 1 187 ? -58.486 5.297 38.676 1.00 57.16 187 GLU A O 1
ATOM 1476 N N . ASP A 1 188 ? -59.116 3.148 38.605 1.00 51.56 188 ASP A N 1
ATOM 1477 C CA . ASP A 1 188 ? -58.694 2.831 39.987 1.00 51.56 188 ASP A CA 1
ATOM 1478 C C . ASP A 1 188 ? -57.450 1.912 40.114 1.00 51.56 188 ASP A C 1
ATOM 1480 O O . ASP A 1 188 ? -56.903 1.793 41.209 1.00 51.56 188 ASP A O 1
ATOM 1484 N N . GLU A 1 189 ? -56.922 1.315 39.030 1.00 54.78 189 GLU A N 1
ATOM 1485 C CA . GLU A 1 189 ? -55.638 0.561 39.054 1.00 54.78 189 GLU A CA 1
ATOM 1486 C C . GLU A 1 189 ? -54.408 1.401 38.648 1.00 54.78 189 GLU A C 1
ATOM 1488 O O . GLU A 1 189 ? -53.257 1.003 38.852 1.00 54.78 189 GLU A O 1
ATOM 1493 N N . ARG A 1 190 ? -54.637 2.623 38.153 1.00 54.34 190 ARG A N 1
ATOM 1494 C CA . ARG A 1 190 ? -53.614 3.483 37.534 1.00 54.34 190 ARG A CA 1
ATOM 1495 C C . ARG A 1 190 ? -52.527 3.964 38.509 1.00 54.34 190 ARG A C 1
ATOM 1497 O O . ARG A 1 190 ? -51.375 4.138 38.120 1.00 54.34 190 ARG A O 1
ATOM 1504 N N . ASP A 1 191 ? -52.864 4.097 39.791 1.00 59.00 191 ASP A N 1
ATOM 1505 C CA . ASP A 1 191 ? -51.935 4.562 40.832 1.00 59.00 191 ASP A CA 1
ATOM 1506 C C . ASP A 1 191 ? -50.932 3.486 41.289 1.00 59.00 191 ASP A C 1
ATOM 1508 O O . ASP A 1 191 ? -49.900 3.808 41.898 1.00 59.00 191 ASP A O 1
ATOM 1512 N N . HIS A 1 192 ? -51.226 2.202 41.046 1.00 63.75 192 HIS A N 1
ATOM 1513 C CA . HIS A 1 192 ? -50.342 1.105 41.443 1.00 63.75 192 HIS A CA 1
ATOM 1514 C C . HIS A 1 192 ? -49.322 0.768 40.347 1.00 63.75 192 HIS A C 1
ATOM 1516 O O . HIS A 1 192 ? -48.161 0.496 40.667 1.00 63.75 192 HIS A O 1
ATOM 1522 N N . GLU A 1 193 ? -49.725 0.880 39.079 1.00 65.81 193 GLU A N 1
ATOM 1523 C CA . GLU A 1 193 ? -48.869 0.668 37.907 1.00 65.81 193 GLU A CA 1
ATOM 1524 C C . GLU A 1 193 ? -47.812 1.777 37.746 1.00 65.81 193 GLU A C 1
ATOM 1526 O O . GLU A 1 193 ? -46.636 1.480 37.523 1.00 65.81 193 GLU A O 1
ATOM 1531 N N . GLU A 1 194 ? -48.168 3.051 37.976 1.00 68.69 194 GLU A N 1
ATOM 1532 C CA . GLU A 1 194 ? -47.201 4.164 37.905 1.00 68.69 194 GLU A CA 1
ATOM 1533 C C . GLU A 1 194 ? -46.059 4.019 38.924 1.00 68.69 194 GLU A C 1
ATOM 1535 O O . GLU A 1 194 ? -44.906 4.356 38.637 1.00 68.69 194 GLU A O 1
ATOM 1540 N N . LYS A 1 195 ? -46.343 3.481 40.117 1.00 72.50 195 LYS A N 1
ATOM 1541 C CA . LYS A 1 195 ? -45.308 3.241 41.136 1.00 72.50 195 LYS A CA 1
ATOM 1542 C C . LYS A 1 195 ? -44.379 2.091 40.769 1.00 72.50 195 LYS A C 1
ATOM 1544 O O . LYS A 1 195 ? -43.197 2.153 41.115 1.00 72.50 195 LYS A O 1
ATOM 1549 N N . GLU A 1 196 ? -44.882 1.061 40.096 1.00 75.88 196 GLU A N 1
ATOM 1550 C CA . GLU A 1 196 ? -44.072 -0.083 39.675 1.00 75.88 196 GLU A CA 1
ATOM 1551 C C . GLU A 1 196 ? -43.167 0.282 38.485 1.00 75.88 196 GLU A C 1
ATOM 1553 O O . GLU A 1 196 ? -41.965 -0.006 38.527 1.00 75.88 196 GLU A O 1
ATOM 1558 N N . GLU A 1 197 ? -43.678 1.044 37.504 1.00 77.81 197 GLU A N 1
ATOM 1559 C CA . GLU A 1 197 ? -42.872 1.611 36.409 1.00 77.81 197 GLU A CA 1
ATOM 1560 C C . GLU A 1 197 ? -41.773 2.556 36.945 1.00 77.81 197 GLU A C 1
ATOM 1562 O O . GLU A 1 197 ? -40.614 2.481 36.514 1.00 77.81 197 GLU A O 1
ATOM 1567 N N . GLU A 1 198 ? -42.077 3.418 37.928 1.00 78.00 198 GLU A N 1
ATOM 1568 C CA . GLU A 1 198 ? -41.085 4.337 38.505 1.00 78.00 198 GLU A CA 1
ATOM 1569 C C . GLU A 1 198 ? -39.977 3.590 39.281 1.00 78.00 198 GLU A C 1
ATOM 1571 O O . GLU A 1 198 ? -38.809 4.010 39.295 1.00 78.00 198 GLU A O 1
ATOM 1576 N N . GLU A 1 199 ? -40.299 2.459 39.917 1.00 80.75 199 GLU A N 1
ATOM 1577 C CA . GLU A 1 199 ? -39.324 1.640 40.641 1.00 80.75 199 GLU A CA 1
ATOM 1578 C C . GLU A 1 199 ? -38.424 0.817 39.697 1.00 80.75 199 GLU A C 1
ATOM 1580 O O . GLU A 1 199 ? -37.209 0.730 39.924 1.00 80.75 199 GLU A O 1
ATOM 1585 N N . GLU A 1 200 ? -38.977 0.273 38.609 1.00 78.56 200 GLU A N 1
ATOM 1586 C CA . GLU A 1 200 ? -38.245 -0.373 37.505 1.00 78.56 20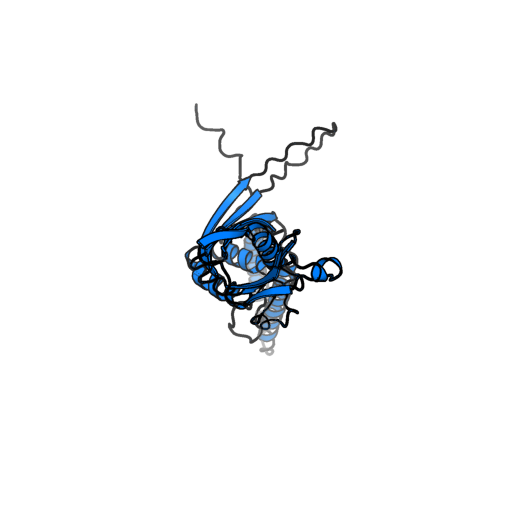0 GLU A CA 1
ATOM 1587 C C . GLU A 1 200 ? -37.291 0.615 36.805 1.00 78.56 200 GLU A C 1
ATOM 1589 O O . GLU A 1 200 ? -36.104 0.318 36.595 1.00 78.56 200 GLU A O 1
ATOM 1594 N N . LEU A 1 201 ? -37.744 1.848 36.545 1.00 73.81 201 LEU A N 1
ATOM 1595 C CA . LEU A 1 201 ? -36.914 2.936 36.013 1.00 73.81 201 LEU A CA 1
ATOM 1596 C C . LEU A 1 201 ? -35.764 3.293 36.967 1.00 73.81 201 LEU A C 1
ATOM 1598 O O . LEU A 1 201 ? -34.607 3.405 36.550 1.00 73.81 201 LEU A O 1
ATOM 1602 N N . LYS A 1 202 ? -36.021 3.381 38.276 1.00 76.50 202 LYS A N 1
ATOM 1603 C CA . LYS A 1 202 ? -34.971 3.640 39.280 1.00 76.50 202 LYS A CA 1
ATOM 1604 C C . LYS A 1 202 ? -33.987 2.468 39.408 1.00 76.50 202 LYS A C 1
ATOM 1606 O O . LYS A 1 202 ? -32.785 2.696 39.609 1.00 76.50 202 LYS A O 1
ATOM 1611 N N . LYS A 1 203 ? -34.442 1.215 39.276 1.00 76.00 203 LYS A N 1
ATOM 1612 C CA . LYS A 1 203 ? -33.583 0.011 39.270 1.00 76.00 203 LYS A CA 1
ATOM 1613 C C . LYS A 1 203 ? -32.708 -0.043 38.017 1.00 76.00 203 LYS A C 1
ATOM 1615 O O . LYS A 1 203 ? -31.502 -0.291 38.135 1.00 76.00 203 LYS A O 1
ATOM 1620 N N . THR A 1 204 ? -33.252 0.257 36.839 1.00 67.38 204 THR A N 1
ATOM 1621 C CA . THR A 1 204 ? -32.491 0.314 35.580 1.00 67.38 204 THR A CA 1
ATOM 1622 C C . THR A 1 204 ? -31.523 1.497 35.543 1.00 67.38 204 THR A C 1
ATOM 1624 O O . THR A 1 204 ? -30.375 1.321 35.118 1.00 67.38 204 THR A O 1
ATOM 1627 N N . GLU A 1 205 ? -31.890 2.665 36.082 1.00 66.06 205 GLU A N 1
ATOM 1628 C CA . GLU A 1 205 ? -30.973 3.796 36.254 1.00 66.06 205 GLU A CA 1
ATOM 1629 C C . GLU A 1 205 ? -29.833 3.478 37.223 1.00 66.06 205 GLU A C 1
ATOM 1631 O O . GLU A 1 205 ? -28.677 3.762 36.905 1.00 66.06 205 GLU A O 1
ATOM 1636 N N . LYS A 1 206 ? -30.096 2.826 38.365 1.00 61.22 206 LYS A N 1
ATOM 1637 C CA . LYS A 1 206 ? -29.041 2.372 39.291 1.00 61.22 206 LYS A CA 1
ATOM 1638 C C . LYS A 1 206 ? -28.131 1.312 38.658 1.00 61.22 206 LYS A C 1
ATOM 1640 O O . LYS A 1 206 ? -26.913 1.390 38.839 1.00 61.22 206 LYS A O 1
ATOM 1645 N N . LYS A 1 207 ? -28.665 0.383 37.852 1.00 57.66 207 LYS A N 1
ATOM 1646 C CA . LYS A 1 207 ? -27.868 -0.580 37.056 1.00 57.66 207 LYS A CA 1
ATOM 1647 C C . LYS A 1 207 ? -27.010 0.134 35.999 1.00 57.66 207 LYS A C 1
ATOM 1649 O O . LYS A 1 207 ? -25.827 -0.181 35.867 1.00 57.66 207 LYS A O 1
ATOM 1654 N N . LYS A 1 208 ? -27.553 1.148 35.309 1.00 53.78 208 LYS A N 1
ATOM 1655 C CA . LYS A 1 208 ? -26.812 2.024 34.376 1.00 53.78 208 LYS A CA 1
ATOM 1656 C C . LYS A 1 208 ? -25.736 2.843 35.094 1.00 53.78 208 LYS A C 1
ATOM 1658 O O . LYS A 1 208 ? -24.633 2.963 34.573 1.00 53.78 208 LYS A O 1
ATOM 1663 N N . LYS A 1 209 ? -26.013 3.364 36.296 1.00 52.06 209 LYS A N 1
ATOM 1664 C CA . LYS A 1 209 ? -25.067 4.150 37.109 1.00 52.06 209 LYS A CA 1
ATOM 1665 C C . LYS A 1 209 ? -23.938 3.280 37.674 1.00 52.06 209 LYS A C 1
ATOM 1667 O O . LYS A 1 209 ? -22.802 3.732 37.693 1.00 52.06 209 LYS A O 1
ATOM 1672 N N . LYS A 1 210 ? -24.207 2.016 38.027 1.00 48.00 210 LYS A N 1
ATOM 1673 C CA . LYS A 1 210 ? -23.180 1.039 38.448 1.00 48.00 210 LYS A CA 1
ATOM 1674 C C . LYS A 1 210 ? -22.280 0.576 37.290 1.00 48.00 210 LYS A C 1
ATOM 1676 O O . LYS A 1 210 ? -21.138 0.202 37.524 1.00 48.00 210 LYS A O 1
ATOM 1681 N N . ARG A 1 211 ? -22.748 0.678 36.039 1.00 48.84 211 ARG A N 1
ATOM 1682 C CA . ARG A 1 211 ? -21.944 0.468 34.816 1.00 48.84 211 ARG A CA 1
ATOM 1683 C C . ARG A 1 211 ? -21.171 1.713 34.340 1.00 48.84 211 ARG A C 1
ATOM 1685 O O . ARG A 1 211 ? -20.438 1.617 33.363 1.00 48.84 211 ARG A O 1
ATOM 1692 N N . ARG A 1 212 ? -21.269 2.867 35.021 1.00 45.91 212 ARG A N 1
ATOM 1693 C CA . ARG A 1 212 ? -20.557 4.113 34.642 1.00 45.91 212 ARG A CA 1
ATOM 1694 C C . ARG A 1 212 ? -19.042 4.107 34.898 1.00 45.91 212 ARG A C 1
ATOM 1696 O O . ARG A 1 212 ? -18.399 5.106 34.611 1.00 45.91 212 ARG A O 1
ATOM 1703 N N . GLY A 1 213 ? -18.465 3.021 35.408 1.00 48.41 213 GLY A N 1
ATOM 1704 C CA . GLY A 1 213 ? -17.016 2.916 35.629 1.00 48.41 213 GLY A CA 1
ATOM 1705 C C . GLY A 1 213 ? -16.219 2.371 34.443 1.00 48.41 213 GLY A C 1
ATOM 1706 O O . GLY A 1 213 ? -15.015 2.183 34.565 1.00 48.41 213 GLY A O 1
ATOM 1707 N N . MET A 1 214 ? -16.874 2.061 33.324 1.00 49.31 214 MET A N 1
ATOM 1708 C CA . MET A 1 214 ? -16.229 1.400 32.198 1.00 49.31 214 MET A CA 1
ATOM 1709 C C . MET A 1 214 ? -16.125 2.373 31.036 1.00 49.31 214 MET A C 1
ATOM 1711 O O . MET A 1 214 ? -17.106 2.615 30.338 1.00 49.31 214 MET A O 1
ATOM 1715 N N . ILE A 1 215 ? -14.952 2.984 30.892 1.00 55.16 215 ILE A N 1
ATOM 1716 C CA . ILE A 1 215 ? -14.630 3.866 29.774 1.00 55.16 215 ILE A CA 1
ATOM 1717 C C . ILE A 1 215 ? -14.304 2.951 28.587 1.00 55.16 215 ILE A C 1
ATOM 1719 O O . ILE A 1 215 ? -13.292 2.245 28.637 1.00 55.16 215 ILE A O 1
ATOM 1723 N N . PRO A 1 216 ? -15.172 2.860 27.563 1.00 60.66 216 PRO A N 1
ATOM 1724 C CA . PRO A 1 216 ? -14.824 2.130 26.356 1.00 60.66 216 PRO A CA 1
ATOM 1725 C C . PRO A 1 216 ? -13.680 2.881 25.677 1.00 60.66 216 PRO A C 1
ATOM 1727 O O . PRO A 1 216 ? -13.821 4.059 25.357 1.00 60.66 216 PRO A O 1
ATOM 1730 N N . ASN A 1 217 ? -12.548 2.208 25.496 1.00 75.50 217 ASN A N 1
ATOM 1731 C CA . ASN A 1 217 ? -11.451 2.769 24.726 1.00 75.50 217 ASN A CA 1
ATOM 1732 C C . ASN A 1 217 ? -11.677 2.454 23.250 1.00 75.50 217 ASN A C 1
ATOM 1734 O O . ASN A 1 217 ? -11.993 1.315 22.899 1.00 75.50 217 ASN A O 1
ATOM 1738 N N . TYR A 1 218 ? -11.475 3.452 22.403 1.00 84.50 218 TYR A N 1
ATOM 1739 C CA . TYR A 1 218 ? -11.560 3.338 20.956 1.00 84.50 218 TYR A CA 1
ATOM 1740 C C . TYR A 1 218 ? -10.174 3.503 20.344 1.00 84.50 218 TYR A C 1
ATOM 1742 O O . TYR A 1 218 ? -9.329 4.242 20.850 1.00 84.50 218 TYR A O 1
ATOM 1750 N N . LEU A 1 219 ? -9.953 2.826 19.226 1.00 88.75 219 LEU A N 1
ATOM 1751 C CA . LEU A 1 219 ? -8.851 3.100 18.324 1.00 88.75 219 LEU A CA 1
ATOM 1752 C C . LEU A 1 219 ? -9.211 4.300 17.448 1.00 88.75 219 LEU A C 1
ATOM 1754 O O . LEU A 1 219 ? -10.307 4.383 16.887 1.00 88.75 219 LEU A O 1
ATOM 1758 N N . SER A 1 220 ? -8.266 5.223 17.339 1.00 90.00 220 SER A N 1
ATOM 1759 C CA . SER A 1 220 ? -8.343 6.428 16.518 1.00 90.00 220 SER A CA 1
ATOM 1760 C C . SER A 1 220 ? -7.004 6.694 15.838 1.00 90.00 220 SER A C 1
ATOM 1762 O O . SER A 1 220 ? -5.988 6.117 16.231 1.00 90.00 220 SER A O 1
ATOM 1764 N N . ASN A 1 221 ? -6.984 7.595 14.854 1.00 89.81 221 ASN A N 1
ATOM 1765 C CA . ASN A 1 221 ? -5.759 8.045 14.183 1.00 89.81 221 ASN A CA 1
ATOM 1766 C C . ASN A 1 221 ? -4.932 6.878 13.622 1.00 89.81 221 ASN A C 1
ATOM 1768 O O . ASN A 1 221 ? -3.731 6.780 13.879 1.00 89.81 221 ASN A O 1
ATOM 1772 N N . LEU A 1 222 ? -5.598 5.981 12.891 1.00 93.06 222 LEU A N 1
ATOM 1773 C CA . LEU A 1 222 ? -4.935 4.898 12.171 1.00 93.06 222 LEU A CA 1
ATOM 1774 C C . LEU A 1 222 ? -3.947 5.473 11.150 1.00 93.06 222 LEU A C 1
ATOM 1776 O O . LEU A 1 222 ? -4.298 6.314 10.320 1.00 93.06 222 LEU A O 1
ATOM 1780 N N . ASN A 1 223 ? -2.705 5.013 11.219 1.00 95.19 223 ASN A N 1
ATOM 1781 C CA . ASN A 1 223 ? -1.625 5.495 10.376 1.00 95.19 223 ASN A CA 1
ATOM 1782 C C . ASN A 1 223 ? -0.688 4.350 9.990 1.00 95.19 223 ASN A C 1
ATOM 1784 O O . ASN A 1 223 ? -0.207 3.629 10.861 1.00 95.19 223 ASN A O 1
ATOM 1788 N N . VAL A 1 224 ? -0.387 4.211 8.703 1.00 96.31 224 VAL A N 1
ATOM 1789 C CA . VAL A 1 224 ? 0.617 3.271 8.202 1.00 96.31 224 VAL A CA 1
ATOM 1790 C C . VAL A 1 224 ? 1.999 3.846 8.499 1.00 96.31 224 VAL A C 1
ATOM 1792 O O . VAL A 1 224 ? 2.458 4.793 7.856 1.00 96.31 224 VAL A O 1
ATOM 1795 N N . THR A 1 225 ? 2.687 3.288 9.490 1.00 96.06 225 THR A N 1
ATOM 1796 C CA . THR A 1 225 ? 4.025 3.741 9.884 1.00 96.06 225 THR A CA 1
ATOM 1797 C C . THR A 1 225 ? 5.099 3.140 8.994 1.00 96.06 225 THR A C 1
ATOM 1799 O O . THR A 1 225 ? 5.993 3.867 8.556 1.00 96.06 225 THR A O 1
ATOM 1802 N N . ASP A 1 226 ? 4.965 1.862 8.645 1.00 96.69 226 ASP A N 1
ATOM 1803 C CA . ASP A 1 226 ? 5.902 1.152 7.776 1.00 96.69 226 ASP A CA 1
ATOM 1804 C C . ASP A 1 226 ? 5.165 0.275 6.759 1.00 96.69 226 ASP A C 1
ATOM 1806 O O . ASP A 1 226 ? 4.058 -0.208 7.013 1.00 96.69 226 ASP A O 1
ATOM 1810 N N . PHE A 1 227 ? 5.776 0.105 5.592 1.00 97.19 227 PHE A N 1
ATOM 1811 C CA . PHE A 1 227 ? 5.302 -0.800 4.552 1.00 97.19 227 PHE A CA 1
ATOM 1812 C C . PHE A 1 227 ? 6.505 -1.321 3.776 1.00 97.19 227 PHE A C 1
ATOM 1814 O O . PHE A 1 227 ? 7.301 -0.531 3.272 1.00 97.19 227 PHE A O 1
ATOM 1821 N N . ARG A 1 228 ? 6.618 -2.643 3.692 1.00 97.62 228 ARG A N 1
ATOM 1822 C CA . ARG A 1 228 ? 7.714 -3.363 3.058 1.00 97.62 228 ARG A CA 1
ATOM 1823 C C . ARG A 1 228 ? 7.170 -4.382 2.083 1.00 97.62 228 ARG A C 1
ATOM 1825 O O . ARG A 1 228 ? 6.193 -5.060 2.393 1.00 97.62 228 ARG A O 1
ATOM 1832 N N . ILE A 1 229 ? 7.829 -4.527 0.944 1.00 96.06 229 ILE A N 1
ATOM 1833 C CA . ILE A 1 229 ? 7.527 -5.566 -0.041 1.00 96.06 229 ILE A CA 1
ATOM 1834 C C . ILE A 1 229 ? 8.808 -6.299 -0.437 1.00 96.06 229 ILE A C 1
ATOM 1836 O O . ILE A 1 229 ? 9.909 -5.760 -0.321 1.00 96.06 229 ILE A O 1
ATOM 1840 N N . SER A 1 230 ? 8.680 -7.548 -0.886 1.00 95.69 230 SER A N 1
ATOM 1841 C CA . SER A 1 230 ? 9.816 -8.269 -1.468 1.00 95.69 230 SER A CA 1
ATOM 1842 C C . SER A 1 230 ? 10.447 -7.459 -2.612 1.00 95.69 230 SER A C 1
ATOM 1844 O O . SER A 1 230 ? 9.708 -6.817 -3.362 1.00 95.69 230 SER A O 1
ATOM 1846 N N . PRO A 1 231 ? 11.782 -7.502 -2.788 1.00 94.62 231 PRO A N 1
ATOM 1847 C CA . PRO A 1 231 ? 12.464 -6.717 -3.810 1.00 94.62 231 PRO A CA 1
ATOM 1848 C C . PRO A 1 231 ? 11.883 -6.917 -5.214 1.00 94.62 231 PRO A C 1
ATOM 1850 O O . PRO A 1 231 ? 11.810 -8.036 -5.725 1.00 94.62 231 PRO A O 1
ATOM 1853 N N . LEU A 1 232 ? 11.528 -5.810 -5.858 1.00 92.50 232 LEU A N 1
ATOM 1854 C CA . LEU A 1 232 ? 10.999 -5.747 -7.214 1.00 92.50 232 LEU A CA 1
ATOM 1855 C C . LEU A 1 232 ? 12.109 -5.274 -8.154 1.00 92.50 232 LEU A C 1
ATOM 1857 O O . LEU A 1 232 ? 12.236 -4.088 -8.470 1.00 92.50 232 LEU A O 1
ATOM 1861 N N . THR A 1 233 ? 12.945 -6.224 -8.573 1.00 90.88 233 THR A N 1
ATOM 1862 C CA . THR A 1 233 ? 14.049 -5.967 -9.505 1.00 90.88 233 THR A CA 1
ATOM 1863 C C . THR A 1 233 ? 13.651 -6.322 -10.930 1.00 90.88 233 THR A C 1
ATOM 1865 O O . THR A 1 233 ? 13.124 -7.401 -11.208 1.00 90.88 233 THR A O 1
ATOM 1868 N N . ILE A 1 234 ? 13.919 -5.403 -11.851 1.00 85.00 234 ILE A N 1
ATOM 1869 C CA . ILE A 1 234 ? 13.752 -5.625 -13.282 1.00 85.00 234 ILE A CA 1
ATOM 1870 C C . ILE A 1 234 ? 15.078 -6.159 -13.806 1.00 85.00 234 ILE A C 1
ATOM 1872 O O . ILE A 1 234 ? 16.071 -5.432 -13.858 1.00 85.00 234 ILE A O 1
ATOM 1876 N N . ASN A 1 235 ? 15.086 -7.429 -14.194 1.00 82.94 235 ASN A N 1
ATOM 1877 C CA . ASN A 1 235 ? 16.246 -8.073 -14.792 1.00 82.94 235 ASN A CA 1
ATOM 1878 C C . ASN A 1 235 ? 15.978 -8.266 -16.280 1.00 82.94 235 ASN A C 1
ATOM 1880 O O . ASN A 1 235 ? 15.058 -8.996 -16.638 1.00 82.94 235 ASN A O 1
ATOM 1884 N N . GLU A 1 236 ? 16.789 -7.637 -17.126 1.00 74.19 236 GLU A N 1
ATOM 1885 C CA . GLU A 1 236 ? 16.705 -7.807 -18.575 1.00 74.19 236 GLU A CA 1
ATOM 1886 C C . GLU A 1 236 ? 17.970 -8.447 -19.127 1.00 74.19 236 GLU A C 1
ATOM 1888 O O . GLU A 1 236 ? 19.086 -8.246 -18.631 1.00 74.19 236 GLU A O 1
ATOM 1893 N N . SER A 1 237 ? 17.777 -9.223 -20.189 1.00 72.94 237 SER A N 1
ATOM 1894 C CA . SER A 1 237 ? 18.870 -9.817 -20.943 1.00 72.94 237 SER A CA 1
ATOM 1895 C C . SER A 1 237 ? 19.356 -8.819 -21.987 1.00 72.94 237 SER A C 1
ATOM 1897 O O . SER A 1 237 ? 18.711 -8.594 -23.012 1.00 72.94 237 SER A O 1
ATOM 1899 N N . VAL A 1 238 ? 20.524 -8.225 -21.752 1.00 61.00 238 VAL A N 1
ATOM 1900 C CA . VAL A 1 238 ? 21.151 -7.354 -22.748 1.00 61.00 238 VAL A CA 1
ATOM 1901 C C . VAL A 1 238 ? 21.837 -8.246 -23.784 1.00 61.00 238 VAL A C 1
ATOM 1903 O O . VAL A 1 238 ? 22.862 -8.873 -23.512 1.00 61.00 238 VAL A O 1
ATOM 1906 N N . VAL A 1 239 ? 21.250 -8.317 -24.984 1.00 64.31 239 VAL A N 1
ATOM 1907 C CA . VAL A 1 239 ? 21.812 -9.007 -26.166 1.00 64.31 239 VAL A CA 1
ATOM 1908 C C . VAL A 1 239 ? 22.043 -10.516 -25.935 1.00 64.31 239 VAL A C 1
ATOM 1910 O O . VAL A 1 239 ? 22.914 -11.125 -26.546 1.00 64.31 239 VAL A O 1
ATOM 1913 N N . GLY A 1 240 ? 21.279 -11.154 -25.041 1.00 62.78 240 GLY A N 1
ATOM 1914 C CA . GLY A 1 240 ? 21.361 -12.604 -24.810 1.00 62.78 240 GLY A CA 1
ATOM 1915 C C . GLY A 1 240 ? 22.632 -13.091 -24.100 1.00 62.78 240 GLY A C 1
ATOM 1916 O O . GLY A 1 240 ? 22.805 -14.299 -23.957 1.00 62.78 240 GLY A O 1
ATOM 1917 N N . LEU A 1 241 ? 23.523 -12.189 -23.666 1.00 60.66 241 LEU A N 1
ATOM 1918 C CA . LEU A 1 241 ? 24.831 -12.555 -23.104 1.00 60.66 241 LEU A CA 1
ATOM 1919 C C . LEU A 1 241 ? 24.897 -12.414 -21.581 1.00 60.66 241 LEU A C 1
ATOM 1921 O O . LEU A 1 241 ? 25.533 -13.239 -20.929 1.00 60.66 241 LEU A O 1
ATOM 1925 N N . PHE A 1 242 ? 24.234 -11.407 -21.002 1.00 66.94 242 PHE A N 1
ATOM 1926 C CA . PHE A 1 242 ? 24.251 -11.166 -19.557 1.00 66.94 242 PHE A CA 1
ATOM 1927 C C . PHE A 1 242 ? 22.900 -10.632 -19.069 1.00 66.94 242 PHE A C 1
ATOM 1929 O O . PHE A 1 242 ? 22.286 -9.788 -19.726 1.00 66.94 242 PHE A O 1
ATOM 1936 N N . ASN A 1 243 ? 22.461 -11.109 -17.902 1.00 73.62 243 ASN A N 1
ATOM 1937 C CA . ASN A 1 243 ? 21.323 -10.540 -17.186 1.00 73.62 243 ASN A CA 1
ATOM 1938 C C . ASN A 1 243 ? 21.819 -9.348 -16.375 1.00 73.62 243 ASN A C 1
ATOM 1940 O O . ASN A 1 243 ? 22.702 -9.501 -15.529 1.00 73.62 243 ASN A O 1
ATOM 1944 N N . VAL A 1 244 ? 21.261 -8.172 -16.637 1.00 77.75 244 VAL A N 1
ATOM 1945 C CA . VAL A 1 244 ? 21.582 -6.952 -15.900 1.00 77.75 244 VAL A CA 1
ATOM 1946 C C . VAL A 1 244 ? 20.320 -6.478 -15.200 1.00 77.75 244 VAL A C 1
ATOM 1948 O O . VAL A 1 244 ? 19.248 -6.417 -15.804 1.00 77.75 244 VAL A O 1
ATOM 1951 N N . THR A 1 245 ? 20.447 -6.139 -13.919 1.00 81.81 245 THR A N 1
ATOM 1952 C CA . THR A 1 245 ? 19.386 -5.436 -13.201 1.00 81.81 245 THR A CA 1
ATOM 1953 C C . THR A 1 245 ? 19.300 -4.020 -13.755 1.00 81.81 245 THR A C 1
ATOM 1955 O O . THR A 1 245 ? 20.205 -3.210 -13.561 1.00 81.81 245 THR A O 1
ATOM 1958 N N . VAL A 1 246 ? 18.231 -3.748 -14.497 1.00 82.12 246 VAL A N 1
ATOM 1959 C CA . VAL A 1 246 ? 17.996 -2.461 -15.161 1.00 82.12 246 VAL A CA 1
ATOM 1960 C C . VAL A 1 246 ? 17.510 -1.430 -14.155 1.00 82.12 246 VAL A C 1
ATOM 1962 O O . VAL A 1 246 ? 17.921 -0.274 -14.206 1.00 82.12 246 VAL A O 1
ATOM 1965 N N . ALA A 1 247 ? 16.644 -1.848 -13.234 1.00 85.75 247 ALA A N 1
ATOM 1966 C CA . ALA A 1 247 ? 16.089 -0.977 -12.214 1.00 85.75 247 ALA A CA 1
ATOM 1967 C C . ALA A 1 247 ? 15.612 -1.777 -10.997 1.00 85.75 247 ALA A C 1
ATOM 1969 O O . ALA A 1 247 ? 15.161 -2.918 -11.114 1.00 85.75 247 ALA A O 1
ATOM 1970 N N . ASP A 1 248 ? 15.692 -1.135 -9.837 1.00 91.38 248 ASP A N 1
ATOM 1971 C CA . ASP A 1 248 ? 15.013 -1.542 -8.612 1.00 91.38 248 ASP A CA 1
ATOM 1972 C C . ASP A 1 248 ? 13.878 -0.542 -8.367 1.00 91.38 248 ASP A C 1
ATOM 1974 O O . ASP A 1 248 ? 14.127 0.651 -8.178 1.00 91.38 248 ASP A O 1
ATOM 1978 N N . ILE A 1 249 ? 12.635 -1.023 -8.434 1.00 92.56 249 ILE A N 1
ATOM 1979 C CA . ILE A 1 249 ? 11.430 -0.195 -8.272 1.00 92.56 249 ILE A CA 1
ATOM 1980 C C . ILE A 1 249 ? 10.771 -0.381 -6.903 1.00 92.56 249 ILE A C 1
ATOM 1982 O O . ILE A 1 249 ? 9.687 0.155 -6.669 1.00 92.56 249 ILE A O 1
ATOM 1986 N N . THR A 1 250 ? 11.403 -1.141 -6.004 1.00 94.62 250 THR A N 1
ATOM 1987 C CA . THR A 1 250 ? 10.818 -1.565 -4.725 1.00 94.62 250 THR A CA 1
ATOM 1988 C C . THR A 1 250 ? 10.320 -0.370 -3.921 1.00 94.62 250 THR A C 1
ATOM 1990 O O . THR A 1 250 ? 9.143 -0.302 -3.583 1.00 94.62 250 THR A O 1
ATOM 1993 N N . SER A 1 251 ? 11.176 0.630 -3.698 1.00 95.62 251 SER A N 1
ATOM 1994 C CA . SER A 1 251 ? 10.846 1.806 -2.880 1.00 95.62 251 SER A CA 1
ATOM 1995 C C . SER A 1 251 ? 9.722 2.664 -3.472 1.00 95.62 251 SER A C 1
ATOM 1997 O O . SER A 1 251 ? 8.881 3.177 -2.734 1.00 95.62 251 SER A O 1
ATOM 1999 N N . SER A 1 252 ? 9.666 2.791 -4.800 1.00 94.19 252 SER A N 1
ATOM 2000 C CA . SER A 1 252 ? 8.584 3.487 -5.502 1.00 94.19 252 SER A CA 1
ATOM 2001 C C . SER A 1 252 ? 7.238 2.786 -5.314 1.00 94.19 252 SER A C 1
ATOM 2003 O O . SER A 1 252 ? 6.227 3.435 -5.032 1.00 94.19 252 SER A O 1
ATOM 2005 N N . VAL A 1 253 ? 7.219 1.457 -5.445 1.00 93.19 253 VAL A N 1
ATOM 2006 C CA . VAL A 1 253 ? 6.005 0.654 -5.258 1.00 93.19 253 VAL A CA 1
ATOM 2007 C C . VAL A 1 253 ? 5.578 0.652 -3.789 1.00 93.19 253 VAL A C 1
ATOM 2009 O O . VAL A 1 253 ? 4.398 0.864 -3.511 1.00 93.19 253 VAL A O 1
ATOM 2012 N N . GLU A 1 254 ? 6.518 0.511 -2.848 1.00 95.62 254 GLU A N 1
ATOM 2013 C CA . GLU A 1 254 ? 6.260 0.627 -1.406 1.00 95.62 254 GLU A CA 1
ATOM 2014 C C . GLU A 1 254 ? 5.614 1.969 -1.060 1.00 95.62 254 GLU A C 1
ATOM 2016 O O . GLU A 1 254 ? 4.601 2.001 -0.364 1.00 95.62 254 GLU A O 1
ATOM 2021 N N . ALA A 1 255 ? 6.154 3.077 -1.576 1.00 94.94 255 ALA A N 1
ATOM 2022 C CA . ALA A 1 255 ? 5.614 4.407 -1.323 1.00 94.94 255 ALA A CA 1
ATOM 2023 C C . ALA A 1 255 ? 4.167 4.538 -1.818 1.00 94.94 255 ALA A C 1
ATOM 2025 O O . ALA A 1 255 ? 3.310 5.044 -1.089 1.00 94.94 255 ALA A O 1
ATOM 2026 N N . ARG A 1 256 ? 3.873 4.039 -3.026 1.00 93.88 256 ARG A N 1
ATOM 2027 C CA . ARG A 1 256 ? 2.534 4.149 -3.619 1.00 93.88 256 ARG A CA 1
ATOM 2028 C C . ARG A 1 256 ? 1.518 3.228 -2.948 1.00 93.88 256 ARG A C 1
ATOM 2030 O O . ARG A 1 256 ? 0.38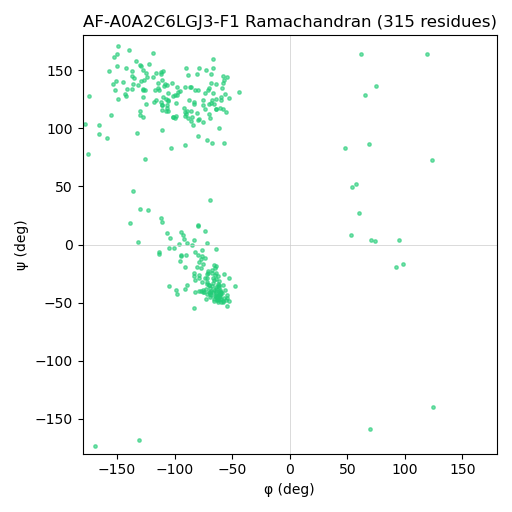3 3.644 -2.723 1.00 93.88 256 ARG A O 1
ATOM 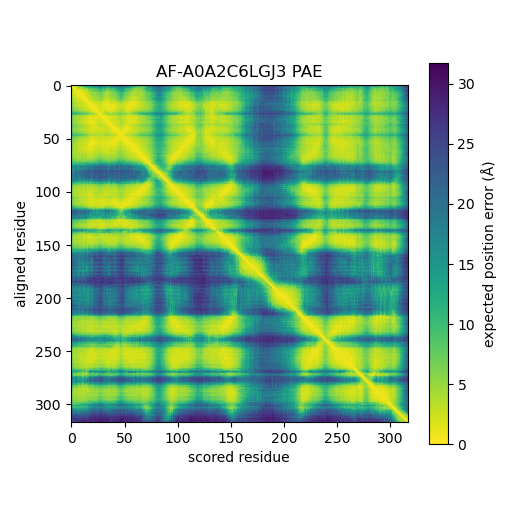2037 N N . LEU A 1 257 ? 1.919 2.011 -2.575 1.00 93.12 257 LEU A N 1
ATOM 2038 C CA . LEU A 1 257 ? 1.089 1.097 -1.785 1.00 93.12 257 LEU A CA 1
ATOM 2039 C C . LEU A 1 257 ? 0.825 1.653 -0.386 1.00 93.12 257 LEU A C 1
ATOM 2041 O O . LEU A 1 257 ? -0.323 1.653 0.052 1.00 93.12 257 LEU A O 1
ATOM 2045 N N . LYS A 1 258 ? 1.846 2.200 0.281 1.00 95.25 258 LYS A N 1
ATOM 2046 C CA . LYS A 1 258 ? 1.713 2.841 1.594 1.00 95.25 258 LYS A CA 1
ATOM 2047 C C . LYS A 1 258 ? 0.746 4.017 1.558 1.00 95.25 258 LYS A C 1
ATOM 2049 O O . LYS A 1 258 ? -0.148 4.090 2.396 1.00 95.25 258 LYS A O 1
ATOM 2054 N N . GLU A 1 259 ? 0.906 4.924 0.596 1.00 93.38 259 GLU A N 1
ATOM 2055 C CA . GLU A 1 259 ? -0.020 6.042 0.397 1.00 93.38 259 GLU A CA 1
ATOM 2056 C C . GLU A 1 259 ? -1.437 5.519 0.171 1.00 93.38 259 GLU A C 1
ATOM 2058 O O . GLU A 1 259 ? -2.390 5.979 0.803 1.00 93.38 259 GLU A O 1
ATOM 2063 N N . HIS A 1 260 ? -1.578 4.502 -0.679 1.00 90.69 260 HIS A N 1
ATOM 2064 C CA . HIS A 1 260 ? -2.878 3.937 -0.959 1.00 90.69 260 HIS A CA 1
ATOM 2065 C C . HIS A 1 260 ? -3.525 3.331 0.293 1.00 90.69 260 HIS A C 1
ATOM 2067 O O . HIS A 1 260 ? -4.659 3.689 0.613 1.00 90.69 260 HIS A O 1
ATOM 2073 N N . MET A 1 261 ? -2.800 2.502 1.043 1.00 91.38 261 MET A N 1
ATOM 2074 C CA . MET A 1 261 ? -3.231 1.962 2.334 1.00 91.38 261 MET A CA 1
ATOM 2075 C C . MET A 1 261 ? -3.625 3.071 3.306 1.00 91.38 261 MET A C 1
ATOM 2077 O O . MET A 1 261 ? -4.704 3.010 3.891 1.00 91.38 261 MET A O 1
ATOM 2081 N N . GLN A 1 262 ? -2.818 4.128 3.416 1.00 93.50 262 GLN A N 1
ATOM 2082 C CA . GLN A 1 262 ? -3.126 5.268 4.274 1.00 93.50 262 GLN A CA 1
ATOM 2083 C C . GLN A 1 262 ? -4.458 5.917 3.892 1.00 93.50 262 GLN A C 1
ATOM 2085 O O . GLN A 1 262 ? -5.255 6.233 4.774 1.00 93.50 262 GLN A O 1
ATOM 2090 N N . THR A 1 263 ? -4.743 6.068 2.593 1.00 90.19 263 THR A N 1
ATOM 2091 C CA . THR A 1 263 ? -6.028 6.625 2.151 1.00 90.19 263 THR A CA 1
ATOM 2092 C C . THR A 1 263 ? -7.226 5.761 2.527 1.00 90.19 263 THR A C 1
ATOM 2094 O O . THR A 1 263 ? -8.303 6.324 2.649 1.00 90.19 263 THR A O 1
ATOM 2097 N N . PHE A 1 264 ? -7.085 4.447 2.738 1.00 86.25 264 PHE A N 1
ATOM 2098 C CA . PHE A 1 264 ? -8.180 3.590 3.227 1.00 86.25 264 PHE A CA 1
ATOM 2099 C C . PHE A 1 264 ? -8.418 3.689 4.727 1.00 86.25 264 PHE A C 1
ATOM 2101 O O . PHE A 1 264 ? -9.510 3.390 5.196 1.00 86.25 264 PHE A O 1
ATOM 2108 N N . LEU A 1 265 ? -7.388 4.053 5.487 1.00 89.56 265 LEU A N 1
ATOM 2109 C CA . LEU A 1 265 ? -7.488 4.162 6.939 1.00 89.56 265 LEU A CA 1
ATOM 2110 C C . LEU A 1 265 ? -8.144 5.474 7.384 1.00 89.56 265 LEU A C 1
ATOM 2112 O O . LEU A 1 265 ? -8.448 5.631 8.567 1.00 89.56 265 LEU A O 1
ATOM 2116 N N . LEU A 1 266 ? -8.364 6.413 6.460 1.00 87.94 266 LEU A N 1
ATOM 2117 C CA . LEU A 1 266 ? -9.066 7.654 6.756 1.00 87.94 266 LEU A CA 1
ATOM 2118 C C . LEU A 1 266 ? -10.552 7.365 7.051 1.00 87.94 266 LEU A C 1
ATOM 2120 O O . LEU A 1 266 ? -11.182 6.575 6.357 1.00 87.94 266 LEU A O 1
ATOM 2124 N N . PRO A 1 267 ? -11.149 8.023 8.056 1.00 80.81 267 PRO A N 1
ATOM 2125 C CA . PRO A 1 267 ? -12.527 7.746 8.469 1.00 80.81 267 PRO A CA 1
ATOM 2126 C C . PRO A 1 267 ? -13.576 8.141 7.418 1.00 80.81 267 PRO A C 1
ATOM 2128 O O . PRO A 1 267 ? -14.693 7.636 7.446 1.00 80.81 267 PRO A O 1
ATOM 2131 N N . GLU A 1 268 ? -13.230 9.048 6.503 1.00 79.75 268 GLU A N 1
ATOM 2132 C CA . GLU A 1 268 ? -14.134 9.580 5.474 1.00 79.75 268 GLU A CA 1
ATOM 2133 C C . GLU A 1 268 ? -14.109 8.770 4.171 1.00 79.75 268 GLU A C 1
ATOM 2135 O O . GLU A 1 268 ? -14.912 9.009 3.268 1.00 79.75 268 GLU A O 1
ATOM 2140 N N . THR A 1 269 ? -13.175 7.830 4.031 1.00 74.81 269 THR A N 1
ATOM 2141 C CA . THR A 1 269 ? -12.946 7.124 2.775 1.00 74.81 269 THR A CA 1
ATOM 2142 C C . THR A 1 269 ? -13.463 5.692 2.846 1.00 74.81 269 THR A C 1
ATOM 2144 O O . THR A 1 269 ? -13.252 4.977 3.817 1.00 74.81 269 THR A O 1
ATOM 2147 N N . ARG A 1 270 ? -14.115 5.274 1.751 1.00 66.75 270 ARG A N 1
ATOM 2148 C CA . ARG A 1 270 ? -14.457 3.879 1.419 1.00 66.75 270 ARG A CA 1
ATOM 2149 C C . ARG A 1 270 ? -15.103 3.110 2.568 1.00 66.75 270 ARG A C 1
ATOM 2151 O O . ARG A 1 270 ? -14.472 2.336 3.282 1.00 66.75 270 ARG A O 1
ATOM 2158 N N . LEU A 1 271 ? -16.404 3.319 2.673 1.00 78.06 271 LEU A N 1
ATOM 2159 C CA . LEU A 1 271 ? -17.229 2.638 3.644 1.00 78.06 271 LEU A CA 1
ATOM 2160 C C . LEU A 1 271 ? -17.447 1.177 3.226 1.00 78.06 271 LEU A C 1
ATOM 2162 O O . LEU A 1 271 ? -17.793 0.890 2.080 1.00 78.06 271 LEU A O 1
ATOM 2166 N N . ILE A 1 272 ? -17.206 0.269 4.162 1.00 81.12 272 ILE A N 1
ATOM 2167 C CA . ILE A 1 272 ? -17.426 -1.167 4.044 1.00 81.12 272 ILE A CA 1
ATOM 2168 C C . ILE A 1 272 ? -18.901 -1.433 4.356 1.00 81.12 272 ILE A C 1
ATOM 2170 O O . ILE A 1 272 ? -19.328 -1.085 5.460 1.00 81.12 272 ILE A O 1
ATOM 2174 N N . PRO A 1 273 ? -19.669 -2.055 3.447 1.00 79.88 273 PRO A N 1
ATOM 2175 C CA . PRO A 1 273 ? -21.001 -2.539 3.781 1.00 79.88 273 PRO A CA 1
ATOM 2176 C C . PRO A 1 273 ? -20.884 -3.635 4.843 1.00 79.88 273 PRO A C 1
ATOM 2178 O O . PRO A 1 273 ? -20.129 -4.599 4.694 1.00 79.88 273 PRO A O 1
ATOM 2181 N N .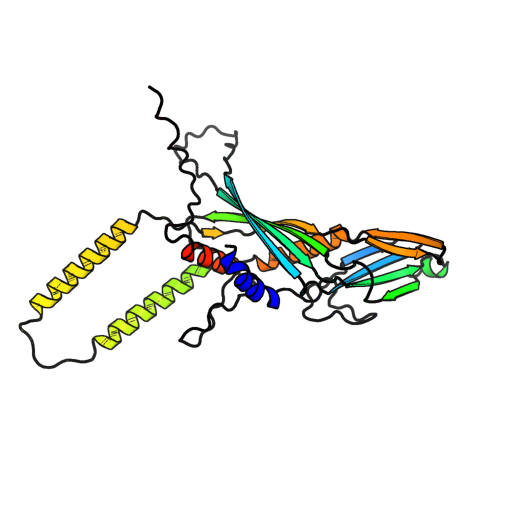 TRP A 1 274 ? -21.590 -3.455 5.952 1.00 74.12 274 TRP A N 1
ATOM 2182 C CA . TRP A 1 274 ? -21.522 -4.306 7.126 1.00 74.12 274 TRP A CA 1
ATOM 2183 C C . TRP A 1 274 ? -22.930 -4.706 7.571 1.00 74.12 274 TRP A C 1
ATOM 2185 O O . TRP A 1 274 ? -23.664 -3.886 8.107 1.00 74.12 274 TRP A O 1
ATOM 2195 N N . ASN A 1 275 ? -23.243 -5.996 7.415 1.00 68.94 275 ASN A N 1
ATOM 2196 C CA . ASN A 1 275 ? -24.539 -6.643 7.663 1.00 68.94 275 ASN A CA 1
ATOM 2197 C C . ASN A 1 275 ? -25.691 -6.193 6.736 1.00 68.94 275 ASN A C 1
ATOM 2199 O O . ASN A 1 275 ? -26.011 -5.015 6.635 1.00 68.94 275 ASN A O 1
ATOM 2203 N N . GLU A 1 276 ? -26.363 -7.178 6.131 1.00 57.06 276 GLU A N 1
ATOM 2204 C CA . GLU A 1 276 ? -27.635 -7.029 5.394 1.00 57.06 276 GLU A CA 1
ATOM 2205 C C . GLU A 1 276 ? -28.869 -7.280 6.291 1.00 57.06 276 GLU A C 1
ATOM 2207 O O . GLU A 1 276 ? -29.989 -7.391 5.797 1.00 57.06 276 GLU A O 1
ATOM 2212 N N . GLU A 1 277 ? -28.694 -7.433 7.606 1.00 54.84 277 GLU A N 1
ATOM 2213 C CA . GLU A 1 277 ? -29.748 -8.005 8.449 1.00 54.84 277 GLU A CA 1
ATOM 2214 C C . GLU A 1 277 ? -30.843 -6.991 8.843 1.00 54.84 277 GLU A C 1
ATOM 2216 O O . GLU A 1 277 ? -30.637 -6.055 9.616 1.00 54.84 277 GLU A O 1
ATOM 2221 N N . ASP A 1 278 ? -32.016 -7.294 8.279 1.00 51.53 278 ASP A N 1
ATOM 2222 C CA . ASP A 1 278 ? -33.400 -7.101 8.725 1.00 51.53 278 ASP A CA 1
ATOM 2223 C C . ASP A 1 278 ? -34.187 -5.838 8.335 1.00 51.53 278 ASP A C 1
ATOM 2225 O O . ASP A 1 278 ? -35.412 -5.930 8.280 1.00 51.53 278 ASP A O 1
ATOM 2229 N N . GLU A 1 279 ? -33.580 -4.714 7.929 1.00 58.47 279 GLU A N 1
ATOM 2230 C CA . GLU A 1 279 ? -34.378 -3.509 7.570 1.00 58.47 279 GLU A CA 1
ATOM 2231 C C . GLU A 1 279 ? -33.911 -2.720 6.326 1.00 58.47 279 GLU A C 1
ATOM 2233 O O . GLU A 1 279 ? -34.322 -1.581 6.112 1.00 58.47 279 GLU A O 1
ATOM 2238 N N . GLY A 1 280 ? -33.106 -3.321 5.445 1.00 63.97 280 GLY A N 1
ATOM 2239 C CA . GLY A 1 280 ? -32.877 -2.801 4.085 1.00 63.97 280 GLY A CA 1
ATOM 2240 C C . GLY A 1 280 ? -31.981 -1.559 3.941 1.00 63.97 280 GLY A C 1
ATOM 2241 O O . GLY A 1 280 ? -31.798 -1.094 2.816 1.00 63.97 280 GLY A O 1
ATOM 2242 N N . GLU A 1 281 ? -31.386 -1.031 5.017 1.00 68.38 281 GLU A N 1
ATOM 2243 C CA . GLU A 1 281 ? -30.298 -0.041 4.934 1.00 68.38 281 GLU A CA 1
ATOM 2244 C C . GLU A 1 281 ? -28.944 -0.730 5.185 1.00 68.38 281 GLU A C 1
ATOM 2246 O O . GLU A 1 281 ? -28.649 -1.128 6.310 1.00 68.38 281 GLU A O 1
ATOM 2251 N N . GLU A 1 282 ? -28.104 -0.854 4.148 1.00 75.62 282 GLU A N 1
ATOM 2252 C CA . GLU A 1 282 ? -26.719 -1.325 4.295 1.00 75.62 282 GLU A CA 1
ATOM 2253 C C . GLU A 1 282 ? -25.938 -0.373 5.216 1.00 75.62 282 GLU A C 1
ATOM 2255 O O . GLU A 1 282 ? -25.750 0.811 4.908 1.00 75.62 282 GLU A O 1
ATOM 2260 N N . GLU A 1 283 ? -25.462 -0.873 6.361 1.00 81.88 283 GLU A N 1
ATOM 2261 C CA . GLU A 1 283 ? -24.635 -0.069 7.254 1.00 81.88 283 GLU A CA 1
ATOM 2262 C C . GLU A 1 283 ? -23.229 0.063 6.666 1.00 81.88 283 GLU A C 1
ATOM 2264 O O . GLU A 1 283 ? -22.509 -0.908 6.461 1.00 81.88 283 GLU A O 1
ATOM 2269 N N . LEU A 1 284 ? -22.824 1.297 6.403 1.00 84.56 284 LEU A N 1
ATOM 2270 C CA . LEU A 1 284 ? -21.548 1.631 5.796 1.00 84.56 284 LEU A CA 1
ATOM 2271 C C . LEU A 1 284 ? -20.545 2.044 6.888 1.00 84.56 284 LEU A C 1
ATOM 2273 O O . LEU A 1 284 ? -20.684 3.106 7.494 1.00 84.56 284 LEU A O 1
ATOM 2277 N N . LEU A 1 285 ? -19.528 1.214 7.142 1.00 85.06 285 LEU A N 1
ATOM 2278 C CA . LEU A 1 285 ? -18.526 1.424 8.196 1.00 85.06 285 LEU A CA 1
ATOM 2279 C C . LEU A 1 285 ? -17.153 1.802 7.637 1.00 85.06 285 LEU A C 1
ATOM 2281 O O . LEU A 1 285 ? -16.656 1.171 6.709 1.00 85.06 285 LEU A O 1
ATOM 2285 N N . SER A 1 286 ? -16.474 2.769 8.257 1.00 87.62 286 SER A N 1
ATOM 2286 C CA . SER A 1 286 ? -15.037 2.953 8.016 1.00 87.62 286 SER A CA 1
ATOM 2287 C C . SER A 1 286 ? -14.239 1.759 8.564 1.00 87.62 286 SER A C 1
ATOM 2289 O O . SER A 1 286 ? -14.701 1.053 9.467 1.00 87.62 286 SER A O 1
ATOM 2291 N N . ILE A 1 287 ? -13.003 1.551 8.091 1.00 87.00 287 ILE A N 1
ATOM 2292 C CA . ILE A 1 287 ? -12.107 0.521 8.657 1.00 87.00 287 ILE A CA 1
ATOM 2293 C C . ILE A 1 287 ? -11.918 0.735 10.165 1.00 87.00 287 ILE A C 1
ATOM 2295 O O . ILE A 1 287 ? -11.910 -0.222 10.939 1.00 87.00 287 ILE A O 1
ATOM 2299 N N . GLN A 1 288 ? -11.810 1.993 10.599 1.00 88.00 288 GLN A N 1
ATOM 2300 C CA . GLN A 1 288 ? -11.686 2.332 12.013 1.00 88.00 288 GLN A CA 1
ATOM 2301 C C . GLN A 1 288 ? -12.910 1.893 12.820 1.00 88.00 288 GLN A C 1
ATOM 2303 O O . GLN A 1 288 ? -12.767 1.302 13.892 1.00 88.00 288 GLN A O 1
ATOM 2308 N N . ASP A 1 289 ? -14.109 2.179 12.318 1.00 86.25 289 ASP A N 1
ATOM 2309 C CA . ASP A 1 289 ? -15.353 1.830 13.003 1.00 86.25 289 ASP A CA 1
ATOM 2310 C C . ASP A 1 289 ? -15.562 0.319 13.027 1.00 86.25 289 ASP A C 1
ATOM 2312 O O . ASP A 1 289 ? -15.929 -0.233 14.066 1.00 86.25 289 ASP A O 1
ATOM 2316 N N . LEU A 1 290 ? -15.236 -0.364 11.927 1.00 85.31 290 LEU A N 1
ATOM 2317 C CA . LEU A 1 290 ? -15.240 -1.818 11.855 1.00 85.31 290 LEU A CA 1
ATOM 2318 C C . LEU A 1 290 ? -14.306 -2.432 12.908 1.00 85.31 290 LEU A C 1
ATOM 2320 O O . LEU A 1 290 ? -14.726 -3.303 13.670 1.00 85.31 290 LEU A O 1
ATOM 2324 N N . LEU A 1 291 ? -13.060 -1.958 13.004 1.00 85.25 291 LEU A N 1
ATOM 2325 C CA . LEU A 1 291 ? -12.105 -2.438 14.008 1.00 85.25 291 LEU A CA 1
ATOM 2326 C C . LEU A 1 291 ? -12.619 -2.207 15.432 1.00 85.25 291 LEU A C 1
ATOM 2328 O O . LEU A 1 291 ? -12.606 -3.128 16.248 1.00 85.25 291 LEU A O 1
ATOM 2332 N N . ASN A 1 292 ? -13.125 -1.008 15.724 1.00 85.38 292 ASN A N 1
ATOM 2333 C CA . ASN A 1 292 ? -13.703 -0.692 17.029 1.00 85.38 292 ASN A CA 1
ATOM 2334 C C . ASN A 1 292 ? -14.911 -1.578 17.362 1.00 85.38 292 ASN A C 1
ATOM 2336 O O . ASN A 1 292 ? -15.046 -2.034 18.499 1.00 85.38 292 ASN A O 1
ATOM 2340 N N . ARG A 1 293 ? -15.761 -1.879 16.375 1.00 82.94 293 ARG A N 1
ATOM 2341 C CA . ARG A 1 293 ? -16.906 -2.782 16.534 1.00 82.94 293 ARG A CA 1
ATOM 2342 C C . ARG A 1 293 ? -16.459 -4.213 16.809 1.00 82.94 293 ARG A C 1
ATOM 2344 O O . ARG A 1 293 ? -16.952 -4.828 17.752 1.00 82.94 293 ARG A O 1
ATOM 2351 N N . LEU A 1 294 ? -15.494 -4.726 16.048 1.00 80.94 294 LEU A N 1
ATOM 2352 C CA . LEU A 1 294 ? -14.927 -6.058 16.269 1.00 80.94 294 LEU A CA 1
ATOM 2353 C C . LEU A 1 294 ? -14.289 -6.172 17.656 1.00 80.94 294 LEU A C 1
ATOM 2355 O O . LEU A 1 294 ? -14.471 -7.184 18.333 1.00 80.94 294 LEU A O 1
ATOM 2359 N N . ILE A 1 295 ? -13.585 -5.137 18.111 1.00 79.88 295 ILE A N 1
ATOM 2360 C CA . ILE A 1 295 ? -13.021 -5.087 19.462 1.00 79.88 295 ILE A CA 1
ATOM 2361 C C . ILE A 1 295 ? -14.134 -5.121 20.513 1.00 79.88 295 ILE A C 1
ATOM 2363 O O . ILE A 1 295 ? -14.058 -5.924 21.438 1.00 79.88 295 ILE A O 1
ATOM 2367 N N . ALA A 1 296 ? -15.181 -4.309 20.357 1.00 78.69 296 ALA A N 1
ATOM 2368 C CA . ALA A 1 296 ? -16.295 -4.259 21.302 1.00 78.69 296 ALA A CA 1
ATOM 2369 C C . ALA A 1 296 ? -17.040 -5.601 21.421 1.00 78.69 296 ALA A C 1
ATOM 2371 O O . ALA A 1 296 ? -17.449 -5.979 22.517 1.00 78.69 296 ALA A O 1
ATOM 2372 N N . VAL A 1 297 ? -17.186 -6.337 20.313 1.00 78.06 297 VAL A N 1
ATOM 2373 C CA . VAL A 1 297 ? -17.815 -7.670 20.300 1.00 78.06 297 VAL A CA 1
ATOM 2374 C C . VAL A 1 297 ? -16.932 -8.719 20.984 1.00 78.06 297 VAL A C 1
ATOM 2376 O O . VAL A 1 297 ? -17.437 -9.563 21.718 1.00 78.06 297 VAL A O 1
ATOM 2379 N N . ASN A 1 298 ? -15.616 -8.677 20.763 1.00 73.62 298 ASN A N 1
ATOM 2380 C CA . ASN A 1 298 ? -14.695 -9.719 21.237 1.00 73.62 298 ASN A CA 1
ATOM 2381 C C . ASN A 1 298 ? -14.101 -9.462 22.625 1.00 73.62 298 ASN A C 1
ATOM 2383 O O . ASN A 1 298 ? -13.609 -10.388 23.264 1.00 73.62 298 ASN A O 1
ATOM 2387 N N . ALA A 1 299 ? -14.130 -8.218 23.088 1.00 77.31 299 ALA A N 1
ATOM 2388 C CA . ALA A 1 299 ? -13.718 -7.814 24.421 1.00 77.31 299 ALA A CA 1
ATOM 2389 C C . ALA A 1 299 ? -14.880 -7.045 25.071 1.00 77.31 299 ALA A C 1
ATOM 2391 O O . ALA A 1 299 ? -14.807 -5.820 25.191 1.00 77.31 299 ALA A O 1
ATOM 2392 N N . PRO A 1 300 ? -15.964 -7.736 25.481 1.00 67.00 300 PRO A N 1
ATOM 2393 C CA . PRO A 1 300 ? -17.122 -7.090 26.102 1.00 67.00 300 PRO A CA 1
ATOM 2394 C C . PRO A 1 300 ? -16.747 -6.400 27.420 1.00 67.00 300 PRO A C 1
ATOM 2396 O O . PRO A 1 300 ? -17.327 -5.373 27.770 1.00 67.00 300 PRO A O 1
ATOM 2399 N N . ASP A 1 301 ? -15.706 -6.907 28.091 1.00 65.94 301 ASP A N 1
ATOM 2400 C CA . ASP A 1 301 ? -15.075 -6.276 29.252 1.00 65.94 301 ASP A CA 1
ATOM 2401 C C . ASP A 1 301 ? -14.102 -5.137 28.879 1.00 65.94 301 ASP A C 1
ATOM 2403 O O . ASP A 1 301 ? -13.306 -4.670 29.702 1.00 65.94 301 ASP A O 1
ATOM 2407 N N . GLY A 1 302 ? -14.207 -4.639 27.648 1.00 61.94 302 GLY A N 1
ATOM 2408 C CA . GLY A 1 302 ? -13.447 -3.530 27.107 1.00 61.94 302 GLY A CA 1
ATOM 2409 C C . GLY A 1 302 ? -12.009 -3.908 26.769 1.00 61.94 302 GLY A C 1
ATOM 2410 O O . G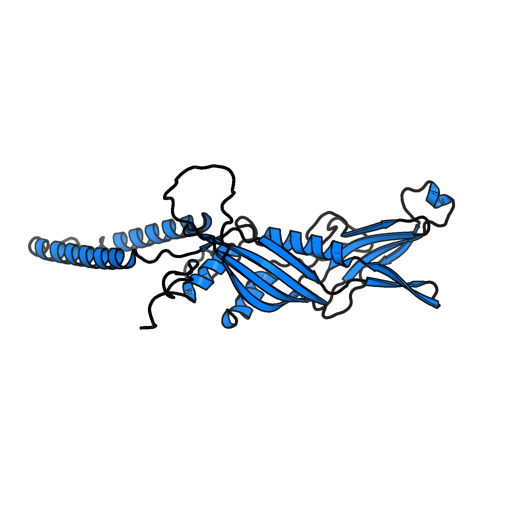LY A 1 302 ? -11.281 -4.521 27.550 1.00 61.94 302 GLY A O 1
ATOM 2411 N N . PHE A 1 303 ? -11.543 -3.449 25.611 1.00 69.75 303 PHE A N 1
ATOM 2412 C CA . PHE A 1 303 ? -10.111 -3.346 25.372 1.00 69.75 303 PHE A CA 1
ATOM 2413 C C . PHE A 1 303 ? -9.565 -2.222 26.256 1.00 69.75 303 PHE A C 1
ATOM 2415 O O . PHE A 1 303 ? -9.936 -1.057 26.098 1.00 69.75 303 PHE A O 1
ATOM 2422 N N . ARG A 1 304 ? -8.743 -2.565 27.253 1.00 71.44 304 ARG A N 1
ATOM 2423 C CA . ARG A 1 304 ? -8.179 -1.580 28.184 1.00 71.44 304 ARG A CA 1
ATOM 2424 C C . ARG A 1 304 ? -6.937 -0.946 27.583 1.00 71.44 304 ARG A C 1
ATOM 2426 O O . ARG A 1 304 ? -5.849 -1.515 27.623 1.00 71.44 304 ARG A O 1
ATOM 2433 N N . CYS A 1 305 ? -7.098 0.277 27.098 1.00 69.38 305 CYS A N 1
ATOM 2434 C CA . CYS A 1 305 ? -5.978 1.077 26.639 1.00 69.38 305 CYS A CA 1
ATOM 2435 C C . CYS A 1 305 ? -5.128 1.632 27.781 1.00 69.38 305 CYS A C 1
ATOM 2437 O O . CYS A 1 305 ? -4.008 2.038 27.530 1.00 69.38 305 CYS A O 1
ATOM 2439 N N . ILE A 1 306 ? -5.558 1.572 29.040 1.00 63.78 306 ILE A N 1
ATOM 2440 C CA . ILE A 1 306 ? -4.756 2.028 30.187 1.00 63.78 306 ILE A CA 1
ATOM 2441 C C . ILE A 1 306 ? -4.008 0.835 30.789 1.00 63.78 306 ILE A C 1
ATOM 2443 O O . ILE A 1 306 ? -4.578 -0.253 30.917 1.00 63.78 306 ILE A O 1
ATOM 2447 N N . SER A 1 307 ? -2.704 0.957 31.053 1.00 54.81 307 SER A N 1
ATOM 2448 C CA . SER A 1 307 ? -2.012 -0.011 31.907 1.00 54.81 307 SER A CA 1
ATOM 2449 C C . SER A 1 307 ? -2.155 0.515 33.319 1.00 54.81 307 SER A C 1
ATOM 2451 O O . SER A 1 307 ? -1.640 1.590 33.615 1.00 54.81 307 SER A O 1
ATOM 2453 N N . ASN A 1 308 ? -2.868 -0.204 34.182 1.00 54.97 308 ASN A N 1
ATOM 2454 C CA . ASN A 1 308 ? -2.820 0.091 35.606 1.00 54.97 308 ASN A CA 1
ATOM 2455 C C . ASN A 1 308 ? -1.410 -0.269 36.087 1.00 54.97 308 ASN A C 1
ATOM 2457 O O . ASN A 1 308 ? -1.160 -1.391 36.511 1.00 54.97 308 ASN A O 1
ATOM 2461 N N . SER A 1 309 ? -0.463 0.663 35.991 1.00 50.66 309 SER A N 1
ATOM 2462 C CA . SER A 1 309 ? 0.892 0.485 36.519 1.00 50.66 309 SER A CA 1
ATOM 2463 C C . SER A 1 309 ? 0.937 0.563 38.052 1.00 50.66 309 SER A C 1
ATOM 2465 O O . SER A 1 309 ? 2.010 0.666 38.634 1.00 50.66 309 SER A O 1
ATOM 2467 N N . THR A 1 310 ? -0.214 0.543 38.724 1.00 50.97 310 THR A N 1
ATOM 2468 C CA . THR A 1 310 ? -0.347 0.668 40.178 1.00 50.97 310 THR A CA 1
ATOM 2469 C C . THR A 1 310 ? -0.354 -0.664 40.934 1.00 50.97 310 THR A C 1
ATOM 2471 O O . THR A 1 310 ? -0.521 -0.646 42.147 1.00 50.97 310 THR A O 1
ATOM 2474 N N . GLU A 1 311 ? -0.141 -1.810 40.279 1.00 46.31 311 GLU A N 1
ATOM 2475 C CA . GLU A 1 311 ? -0.331 -3.128 40.915 1.00 46.31 311 GLU A CA 1
ATOM 2476 C C . GLU A 1 311 ? 0.953 -3.952 41.164 1.00 46.31 311 GLU A C 1
ATOM 2478 O O . GLU A 1 311 ? 0.864 -5.155 41.386 1.00 46.31 311 GLU A O 1
ATOM 2483 N N . SER A 1 312 ? 2.156 -3.351 41.179 1.00 43.28 312 SER A N 1
ATOM 2484 C CA . SER A 1 312 ? 3.412 -4.102 41.432 1.00 43.28 312 SER A CA 1
ATOM 2485 C C . SER A 1 312 ? 4.271 -3.624 42.612 1.00 43.28 312 SER A C 1
ATOM 2487 O O . SER A 1 312 ? 5.491 -3.797 42.595 1.00 43.28 312 SER A O 1
ATOM 2489 N N . SER A 1 313 ? 3.686 -3.044 43.661 1.00 43.06 313 SER A N 1
ATOM 2490 C CA . SER A 1 313 ? 4.476 -2.625 44.828 1.00 43.06 313 SER A CA 1
ATOM 2491 C C . SER A 1 313 ? 3.856 -2.973 46.179 1.00 43.06 313 SER A C 1
ATOM 2493 O O . SER A 1 313 ? 3.850 -2.116 47.043 1.00 43.06 313 SER A O 1
ATOM 2495 N N . TYR A 1 314 ? 3.348 -4.190 46.400 1.00 45.78 314 TYR A N 1
ATOM 2496 C CA . TYR A 1 314 ? 3.168 -4.732 47.762 1.00 45.78 314 TYR A CA 1
ATOM 2497 C C . TYR A 1 314 ? 3.085 -6.265 47.736 1.00 45.78 314 TYR A C 1
ATOM 2499 O O . TYR A 1 314 ? 2.011 -6.829 47.575 1.00 45.78 314 TYR A O 1
ATOM 2507 N N . SER A 1 315 ? 4.226 -6.943 47.884 1.00 42.47 315 SER A N 1
ATOM 2508 C CA . SER A 1 315 ? 4.312 -8.326 48.386 1.00 42.47 315 SER A CA 1
ATOM 2509 C C . SER A 1 315 ? 5.783 -8.730 48.523 1.00 42.47 315 SER A C 1
ATOM 2511 O O . SER A 1 315 ? 6.331 -9.421 47.667 1.00 42.47 315 SER A O 1
ATOM 2513 N N . SER A 1 316 ? 6.435 -8.265 49.586 1.00 39.28 316 SER A N 1
ATOM 2514 C CA . SER A 1 316 ? 7.591 -8.919 50.218 1.00 39.28 316 SER A CA 1
ATOM 2515 C C . SER A 1 316 ? 7.789 -8.265 51.584 1.00 39.28 316 SER A C 1
ATOM 2517 O O . SER A 1 316 ? 8.369 -7.187 51.701 1.00 39.28 316 SER A O 1
ATOM 2519 N N . SER A 1 317 ? 7.220 -8.884 52.611 1.00 41.81 317 SER A N 1
ATOM 2520 C CA . SER A 1 317 ? 7.583 -8.713 54.018 1.00 41.81 317 SER A CA 1
ATOM 2521 C C . SER A 1 317 ? 7.715 -10.103 54.610 1.00 41.81 317 SER A C 1
ATOM 2523 O O . SER A 1 317 ? 6.876 -10.953 54.233 1.00 41.81 317 SER A O 1
#

Solvent-accessible surface area (backbone atoms only — not comparable to full-atom values): 18353 Å² total; per-residue (Å²): 110,80,88,47,45,68,59,52,51,63,62,46,46,86,71,44,39,27,16,43,18,23,52,78,43,65,69,88,57,58,65,56,75,54,54,47,56,75,48,62,49,42,76,48,73,61,75,58,34,32,42,37,31,34,28,40,31,36,57,42,49,54,45,78,74,47,76,46,80,45,81,46,79,44,77,78,75,75,75,86,83,67,97,65,93,66,96,65,78,85,80,67,48,26,34,39,37,36,41,40,32,28,36,25,54,41,41,30,25,28,39,37,35,17,43,28,75,48,82,72,33,75,80,39,98,58,45,52,79,74,44,69,43,61,78,39,55,59,56,63,62,38,40,36,40,33,33,36,36,26,36,53,34,74,58,78,60,79,77,61,56,59,59,60,53,53,54,56,54,49,60,55,48,55,60,58,63,68,73,74,77,85,90,81,90,76,88,82,62,56,76,59,54,56,55,51,54,54,48,51,51,51,51,52,49,51,54,52,58,71,55,68,82,66,78,58,45,29,65,39,78,56,40,64,77,46,55,48,59,55,84,34,54,35,71,44,66,58,89,82,78,46,80,41,76,78,46,75,49,38,68,44,52,33,52,53,51,42,53,52,54,41,56,47,44,37,76,90,30,76,60,37,78,51,64,83,82,88,76,88,68,70,39,65,32,21,55,51,53,46,50,43,50,54,44,49,72,76,28,74,88,43,57,72,56,67,79,79,83,81,79,83,84,87,88,87,130

Sequence (317 aa):
IQHYYPTISRALHPLIPATIGDCTSTEPEPPPKPCKGNDILYHYRNFYYEATARWITGVNTTEIDSIHLERQILSYQEDEDGGGRSEGGRNQRVKVIAEVNGTVAELNLSLRIGQCLFPNSWWSPACDTLWDNTTSCCGRNITFSSQIQAVCTDQLPAGGSLYRRKKKQQEVRESNTEKAGTAEDEEDERDHEEKEEEEELKKTEKKKKKRRGMIPNYLSNLNVTDFRISPLTINESVVGLFNVTVADITSSVEARLKEHMQTFLLPETRLIPWNEEDEGEEELLSIQDLLNRLIAVNAPDGFRCISNSTESSYSSS

Nearest PDB structures (foldseek):
  8jyz-assembly1_B  TM=2.272E-01  e=9.465E+00  Neurospora crassa

Secondary structure (DSSP, 8-state):
-GGGHHHHHHHHGGGS-SEEE-TT--SSSPPPSSEE-SS-SEEEE-SSEEEEEEEEE-GGGEEEEEEEEEEEEEPPPP-S-----------PEEEEEEEEEEEEEE-EEEEEEEE--SGGGTTSSSPEEEEEEEEES--EEEEEEEEEEEEEESSPPTTHHHHHHHHHHHHHHHHHHHTTS--SS-SSSHHHHHHHHHHHHHHHHHHHHHTTT----EEEEEEEEEEEE---EEEEEETTTEEEEEEE-HHHHHHHHHHHHHHHHSTTS-PEEE---SSS--EEE-HHHHHHHHHHHH-TT----S--TTSSS----

Radius of gyration: 29.2 Å; Cα contacts (8 Å, |Δi|>4): 516; chains: 1; bounding box: 87×41×87 Å